Protein AF-0000000069871623 (afdb_homodimer)

Structure (mmCIF, N/CA/C/O backbone):
data_AF-0000000069871623-model_v1
#
loop_
_entity.id
_entity.type
_entity.pdbx_description
1 polymer 'Pectin degradation protein'
#
loop_
_atom_site.group_PDB
_atom_site.id
_atom_site.type_symbol
_atom_site.label_atom_id
_atom_site.label_alt_id
_atom_site.label_comp_id
_atom_site.label_asym_id
_atom_site.label_entity_id
_atom_site.label_seq_id
_atom_site.pdbx_PDB_ins_code
_atom_site.Cartn_x
_atom_site.Cartn_y
_atom_site.Cartn_z
_atom_site.occupancy
_atom_site.B_iso_or_equiv
_atom_site.auth_seq_id
_atom_site.auth_comp_id
_atom_site.auth_asym_id
_atom_site.auth_atom_id
_atom_site.pdbx_PDB_model_num
ATOM 1 N N . MET A 1 1 ? 1.144 -23.891 3.996 1 64.88 1 MET A N 1
ATOM 2 C CA . MET A 1 1 ? 0.844 -22.531 3.553 1 64.88 1 MET A CA 1
ATOM 3 C C . MET A 1 1 ? 2.107 -21.672 3.527 1 64.88 1 MET A C 1
ATOM 5 O O . MET A 1 1 ? 2.883 -21.672 4.484 1 64.88 1 MET A O 1
ATOM 9 N N . LYS A 1 2 ? 2.43 -20.984 2.422 1 83.69 2 LYS A N 1
ATOM 10 C CA . LYS A 1 2 ? 3.627 -20.141 2.35 1 83.69 2 LYS A CA 1
ATOM 11 C C . LYS A 1 2 ? 3.549 -18.984 3.328 1 83.69 2 LYS A C 1
ATOM 13 O O . LYS A 1 2 ? 2.484 -18.375 3.502 1 83.69 2 LYS A O 1
ATOM 18 N N . THR A 1 3 ? 4.582 -18.734 4.035 1 90.06 3 THR A N 1
ATOM 19 C CA . THR A 1 3 ? 4.613 -17.672 5.027 1 90.06 3 THR A CA 1
ATOM 20 C C . THR A 1 3 ? 5.121 -16.359 4.406 1 90.06 3 THR A C 1
ATOM 22 O O . THR A 1 3 ? 5.172 -15.328 5.074 1 90.06 3 THR A O 1
ATOM 25 N N . ARG A 1 4 ? 5.488 -16.469 3.191 1 96.88 4 ARG A N 1
ATOM 26 C CA . ARG A 1 4 ? 5.984 -15.273 2.51 1 96.88 4 ARG A CA 1
ATOM 27 C C . ARG A 1 4 ? 5.699 -15.336 1.013 1 96.88 4 ARG A C 1
ATOM 29 O O . ARG A 1 4 ? 5.695 -16.422 0.424 1 96.88 4 ARG A O 1
ATOM 36 N N . SER A 1 5 ? 5.473 -14.234 0.397 1 98.12 5 SER A N 1
ATOM 37 C CA . SER A 1 5 ? 5.23 -14.164 -1.04 1 98.12 5 SER A CA 1
ATOM 38 C C . SER A 1 5 ? 6.527 -14.328 -1.828 1 98.12 5 SER A C 1
ATOM 40 O O . SER A 1 5 ? 7.617 -14.328 -1.249 1 98.12 5 SER A O 1
ATOM 42 N N . GLU A 1 6 ? 6.344 -14.508 -3.193 1 97.5 6 GLU A N 1
ATOM 43 C CA . GLU A 1 6 ? 7.48 -14.289 -4.082 1 97.5 6 GLU A CA 1
ATOM 44 C C . GLU A 1 6 ? 8 -12.859 -3.971 1 97.5 6 GLU A C 1
ATOM 46 O O . GLU A 1 6 ? 7.281 -11.961 -3.527 1 97.5 6 GLU A O 1
ATOM 51 N N . VAL A 1 7 ? 9.234 -12.648 -4.406 1 98.44 7 VAL A N 1
ATOM 52 C CA . VAL A 1 7 ? 9.883 -11.344 -4.328 1 98.44 7 VAL A CA 1
ATOM 53 C C . VAL A 1 7 ? 9.203 -10.375 -5.293 1 98.44 7 VAL A C 1
ATOM 55 O O . VAL A 1 7 ? 8.859 -9.25 -4.914 1 98.44 7 VAL A O 1
ATOM 58 N N . PHE A 1 8 ? 9.047 -10.758 -6.551 1 98.88 8 PHE A N 1
ATOM 59 C CA . PHE A 1 8 ? 8.398 -9.93 -7.566 1 98.88 8 PHE A CA 1
ATOM 60 C C . PHE A 1 8 ? 6.988 -10.43 -7.848 1 98.88 8 PHE A C 1
ATOM 62 O O . PHE A 1 8 ? 6.766 -11.625 -8.008 1 98.88 8 PHE A O 1
ATOM 69 N N . GLN A 1 9 ? 6.094 -9.594 -7.844 1 98.88 9 GLN A N 1
ATOM 70 C CA . GLN A 1 9 ? 4.715 -9.891 -8.219 1 98.88 9 GLN A CA 1
ATOM 71 C C . GLN A 1 9 ? 4.363 -9.25 -9.562 1 98.88 9 GLN A C 1
ATOM 73 O O . GLN A 1 9 ? 4.23 -8.031 -9.656 1 98.88 9 GLN A O 1
ATOM 78 N N . PHE A 1 10 ? 4.152 -9.977 -10.57 1 98.88 10 PHE A N 1
ATOM 79 C CA . PHE A 1 10 ? 3.643 -9.508 -11.852 1 98.88 10 PHE A CA 1
ATOM 80 C C . PHE A 1 10 ? 2.129 -9.672 -11.922 1 98.88 10 PHE A C 1
ATOM 82 O O . PHE A 1 10 ? 1.609 -10.773 -11.75 1 98.88 10 PHE A O 1
ATOM 89 N N . GLU A 1 11 ? 1.471 -8.578 -12.156 1 98.75 11 GLU A N 1
ATOM 90 C CA . GLU A 1 11 ? 0.012 -8.562 -12.117 1 98.75 11 GLU A CA 1
ATOM 91 C C . GLU A 1 11 ? -0.569 -9.703 -12.953 1 98.75 11 GLU A C 1
ATOM 93 O O . GLU A 1 11 ? -1.473 -10.414 -12.5 1 98.75 11 GLU A O 1
ATOM 98 N N . LYS A 1 12 ? -0.085 -9.883 -14.086 1 98.5 12 LYS A N 1
ATOM 99 C CA . LYS A 1 12 ? -0.643 -10.828 -15.055 1 98.5 12 LYS A CA 1
ATOM 100 C C . LYS A 1 12 ? -0.516 -12.266 -14.547 1 98.5 12 LYS A C 1
ATOM 102 O O . LYS A 1 12 ? -1.188 -13.164 -15.055 1 98.5 12 LYS A O 1
ATOM 107 N N . GLU A 1 13 ? 0.359 -12.516 -13.609 1 98.44 13 GLU A N 1
ATOM 108 C CA . GLU A 1 13 ? 0.625 -13.867 -13.133 1 98.44 13 GLU A CA 1
ATOM 109 C C . GLU A 1 13 ? -0.144 -14.164 -11.844 1 98.44 13 GLU A C 1
ATOM 111 O O . GLU A 1 13 ? -0.167 -15.305 -11.375 1 98.44 13 GLU A O 1
ATOM 116 N N . LEU A 1 14 ? -0.723 -13.188 -11.25 1 98.5 14 LEU A N 1
ATOM 117 C CA . LEU A 1 14 ? -1.425 -13.344 -9.984 1 98.5 14 LEU A CA 1
ATOM 118 C C . LEU A 1 14 ? -2.881 -13.742 -10.211 1 98.5 14 LEU A C 1
ATOM 120 O O . LEU A 1 14 ? -3.533 -13.219 -11.117 1 98.5 14 LEU A O 1
ATOM 124 N N . LYS A 1 15 ? -3.311 -14.562 -9.438 1 97.5 15 LYS A N 1
ATOM 125 C CA . LYS A 1 15 ? -4.703 -15 -9.516 1 97.5 15 LYS A CA 1
ATOM 126 C C . LYS A 1 15 ? -5.637 -13.977 -8.875 1 97.5 15 LYS A C 1
ATOM 128 O O . LYS A 1 15 ? -5.293 -13.367 -7.863 1 97.5 15 LYS A O 1
ATOM 133 N N . TRP A 1 16 ? -6.824 -13.898 -9.438 1 98.38 16 TRP A N 1
ATOM 134 C CA . TRP A 1 16 ? -7.879 -13.07 -8.859 1 98.38 16 TRP A CA 1
ATOM 135 C C . TRP A 1 16 ? -8.797 -13.906 -7.969 1 98.38 16 TRP A C 1
ATOM 137 O O . TRP A 1 16 ? -9.156 -15.031 -8.32 1 98.38 16 TRP A O 1
ATOM 147 N N . GLU A 1 17 ? -9.078 -13.422 -6.844 1 98.5 17 GLU A N 1
ATOM 148 C CA . GLU A 1 17 ? -10.156 -13.93 -5.996 1 98.5 17 GLU A CA 1
ATOM 149 C C . GLU A 1 17 ? -11.367 -13.008 -6.031 1 98.5 17 GLU A C 1
ATOM 151 O O . GLU A 1 17 ? -11.242 -11.812 -6.305 1 98.5 17 GLU A O 1
ATOM 156 N N . HIS A 1 18 ? -12.508 -13.594 -5.766 1 98.31 18 HIS A N 1
ATOM 157 C CA . HIS A 1 18 ? -13.758 -12.844 -5.82 1 98.31 18 HIS A CA 1
ATOM 158 C C . HIS A 1 18 ? -14.5 -12.922 -4.496 1 98.31 18 HIS A C 1
ATOM 160 O O . HIS A 1 18 ? -15.5 -13.641 -4.379 1 98.31 18 HIS A O 1
ATOM 166 N N . PRO A 1 19 ? -14.102 -12.156 -3.574 1 97.56 19 PRO A N 1
ATOM 167 C CA . PRO A 1 19 ? -14.633 -12.289 -2.213 1 97.56 19 PRO A CA 1
ATOM 168 C C . PRO A 1 19 ? -16.078 -11.805 -2.086 1 97.56 19 PRO A C 1
ATOM 170 O O . PRO A 1 19 ? -16.75 -12.133 -1.113 1 97.56 19 PRO A O 1
ATOM 173 N N . ALA A 1 20 ? -16.547 -10.953 -2.959 1 97.94 20 ALA A N 1
ATOM 174 C CA . ALA A 1 20 ? -17.891 -10.391 -2.93 1 97.94 20 ALA A CA 1
ATOM 175 C C . ALA A 1 20 ? -18.328 -9.914 -4.316 1 97.94 20 ALA A C 1
ATOM 177 O O . ALA A 1 20 ? -17.484 -9.75 -5.207 1 97.94 20 ALA A O 1
ATOM 178 N N . PRO A 1 21 ? -19.594 -9.727 -4.551 1 98.31 21 PRO A N 1
ATOM 179 C CA . PRO A 1 21 ? -20.047 -9.227 -5.848 1 98.31 21 PRO A CA 1
ATOM 180 C C . PRO A 1 21 ? -19.406 -7.887 -6.223 1 98.31 21 PRO A C 1
ATOM 182 O O . PRO A 1 21 ? -19.453 -6.938 -5.441 1 98.31 21 PRO A O 1
ATOM 185 N N . GLY A 1 22 ? -18.859 -7.809 -7.43 1 98.81 22 GLY A N 1
ATOM 186 C CA . GLY A 1 22 ? -18.281 -6.578 -7.938 1 98.81 22 GLY A CA 1
ATOM 187 C C . GLY A 1 22 ? -16.906 -6.281 -7.359 1 98.81 22 GLY A C 1
ATOM 188 O O . GLY A 1 22 ? -16.375 -5.188 -7.547 1 98.81 22 GLY A O 1
ATOM 189 N N . ILE A 1 23 ? -16.438 -7.168 -6.562 1 98.88 23 ILE A N 1
ATOM 190 C CA . ILE A 1 23 ? -15.141 -6.996 -5.934 1 98.88 23 ILE A CA 1
ATOM 191 C C . ILE A 1 23 ? -14.234 -8.172 -6.293 1 98.88 23 ILE A C 1
ATOM 193 O O . ILE A 1 23 ? -14.641 -9.328 -6.207 1 98.88 23 ILE A O 1
ATOM 197 N N . ARG A 1 24 ? -13.031 -7.883 -6.723 1 98.81 24 ARG A N 1
ATOM 198 C CA . ARG A 1 24 ? -12 -8.906 -6.871 1 98.81 24 ARG A CA 1
ATOM 199 C C . ARG A 1 24 ? -10.664 -8.43 -6.301 1 98.81 24 ARG A C 1
ATOM 201 O O . ARG A 1 24 ? -10.43 -7.227 -6.191 1 98.81 24 ARG A O 1
ATOM 208 N N . ARG A 1 25 ? -9.805 -9.398 -5.867 1 98.88 25 ARG A N 1
ATOM 209 C CA . ARG A 1 25 ? -8.57 -8.977 -5.219 1 98.88 25 ARG A CA 1
ATOM 210 C C . ARG A 1 25 ? -7.406 -9.875 -5.625 1 98.88 25 ARG A C 1
ATOM 212 O O . ARG A 1 25 ? -7.613 -11.016 -6.039 1 98.88 25 ARG A O 1
ATOM 219 N N . GLN A 1 26 ? -6.219 -9.391 -5.656 1 98.81 26 GLN A N 1
ATOM 220 C CA . GLN A 1 26 ? -4.949 -10.094 -5.801 1 98.81 26 GLN A CA 1
ATOM 221 C C . GLN A 1 26 ? -4.094 -9.945 -4.543 1 98.81 26 GLN A C 1
ATOM 223 O O . GLN A 1 26 ? -3.875 -8.836 -4.066 1 98.81 26 GLN A O 1
ATOM 228 N N . ILE A 1 27 ? -3.658 -11.047 -3.973 1 98.75 27 ILE A N 1
ATOM 229 C CA . ILE A 1 27 ? -2.676 -11.016 -2.895 1 98.75 27 ILE A CA 1
ATOM 230 C C . ILE A 1 27 ? -1.294 -10.703 -3.463 1 98.75 27 ILE A C 1
ATOM 232 O O . ILE A 1 27 ? -0.788 -11.43 -4.32 1 98.75 27 ILE A O 1
ATOM 236 N N . MET A 1 28 ? -0.681 -9.68 -2.977 1 98.69 28 MET A N 1
ATOM 237 C CA . MET A 1 28 ? 0.609 -9.219 -3.488 1 98.69 28 MET A CA 1
ATOM 238 C C . MET A 1 28 ? 1.737 -9.609 -2.537 1 98.69 28 MET A C 1
ATOM 240 O O . MET A 1 28 ? 1.873 -10.773 -2.168 1 98.69 28 MET A O 1
ATOM 244 N N . GLY A 1 29 ? 2.602 -8.672 -2.188 1 98.75 29 GLY A N 1
ATOM 245 C CA . GLY A 1 29 ? 3.721 -8.977 -1.31 1 98.75 29 GLY A CA 1
ATOM 246 C C . GLY A 1 29 ? 3.309 -9.18 0.136 1 98.75 29 GLY A C 1
ATOM 247 O O . GLY A 1 29 ? 2.441 -8.469 0.646 1 98.75 29 GLY A O 1
ATOM 248 N N . TYR A 1 30 ? 3.891 -10.211 0.801 1 98.75 30 TYR A N 1
ATOM 249 C CA . TYR A 1 30 ? 3.582 -10.398 2.213 1 98.75 30 TYR A CA 1
ATOM 250 C C . TYR A 1 30 ? 4.648 -11.25 2.895 1 98.75 30 TYR A C 1
ATOM 252 O O . TYR A 1 30 ? 5.391 -11.977 2.229 1 98.75 30 TYR A O 1
ATOM 260 N N . ASP A 1 31 ? 4.777 -11.102 4.109 1 98.62 31 ASP A N 1
ATOM 261 C CA . ASP A 1 31 ? 5.336 -12.055 5.062 1 98.62 31 ASP A CA 1
ATOM 262 C C . ASP A 1 31 ? 4.508 -12.102 6.348 1 98.62 31 ASP A C 1
ATOM 264 O O . ASP A 1 31 ? 3.326 -11.742 6.34 1 98.62 31 ASP A O 1
ATOM 268 N N . GLY A 1 32 ? 5.062 -12.586 7.434 1 97.81 32 GLY A N 1
ATOM 269 C CA . GLY A 1 32 ? 4.289 -12.68 8.664 1 97.81 32 GLY A CA 1
ATOM 270 C C . GLY A 1 32 ? 3.963 -11.328 9.266 1 97.81 32 GLY A C 1
ATOM 271 O O . GLY A 1 32 ? 3.004 -11.195 10.031 1 97.81 32 GLY A O 1
ATOM 272 N N . GLN A 1 33 ? 4.684 -10.281 8.938 1 98.19 33 GLN A N 1
ATOM 273 C CA . GLN A 1 33 ? 4.578 -8.984 9.586 1 98.19 33 GLN A CA 1
ATOM 274 C C . GLN A 1 33 ? 3.627 -8.062 8.828 1 98.19 33 GLN A C 1
ATOM 276 O O . GLN A 1 33 ? 3.041 -7.148 9.406 1 98.19 33 GLN A O 1
ATOM 281 N N . LEU A 1 34 ? 3.506 -8.297 7.504 1 98.75 34 LEU A N 1
ATOM 282 C CA . LEU A 1 34 ? 2.625 -7.438 6.723 1 98.75 34 LEU A CA 1
ATOM 283 C C . LEU A 1 34 ? 2.131 -8.156 5.473 1 98.75 34 LEU A C 1
ATOM 285 O O . LEU A 1 34 ? 2.691 -9.188 5.082 1 98.75 34 LEU A O 1
ATOM 289 N N . MET A 1 35 ? 1.043 -7.641 4.891 1 98.88 35 MET A N 1
ATOM 290 C CA . MET A 1 35 ? 0.456 -8.141 3.652 1 98.88 35 MET A CA 1
ATOM 291 C C . MET A 1 35 ? -0.165 -7.008 2.846 1 98.88 35 MET A C 1
ATOM 293 O O . MET A 1 35 ? -0.942 -6.215 3.377 1 98.88 35 MET A O 1
ATOM 297 N N . MET A 1 36 ? 0.199 -6.922 1.585 1 98.94 36 MET A N 1
ATOM 298 C CA . MET A 1 36 ? -0.401 -5.984 0.64 1 98.94 36 MET A CA 1
ATOM 299 C C . MET A 1 36 ? -1.383 -6.699 -0.284 1 98.94 36 MET A C 1
ATOM 301 O O . MET A 1 36 ? -1.078 -7.766 -0.815 1 98.94 36 MET A O 1
ATOM 305 N N . VAL A 1 37 ? -2.572 -6.121 -0.467 1 98.94 37 VAL A N 1
ATOM 306 C CA . VAL A 1 37 ? -3.625 -6.68 -1.309 1 98.94 37 VAL A CA 1
ATOM 307 C C . VAL A 1 37 ? -4.156 -5.605 -2.256 1 98.94 37 VAL A C 1
ATOM 309 O O . VAL A 1 37 ? -4.465 -4.492 -1.829 1 98.94 37 VAL A O 1
ATOM 312 N N . LYS A 1 38 ? -4.184 -5.918 -3.512 1 98.94 38 LYS A N 1
ATOM 313 C CA . LYS A 1 38 ? -4.844 -5.086 -4.512 1 98.94 38 LYS A CA 1
ATOM 314 C C . LYS A 1 38 ? -6.312 -5.469 -4.664 1 98.94 38 LYS A C 1
ATOM 316 O O . LYS A 1 38 ? -6.633 -6.621 -4.973 1 98.94 38 LYS A O 1
ATOM 321 N N . VAL A 1 39 ? -7.195 -4.562 -4.512 1 98.94 39 VAL A N 1
ATOM 322 C CA . VAL A 1 39 ? -8.625 -4.863 -4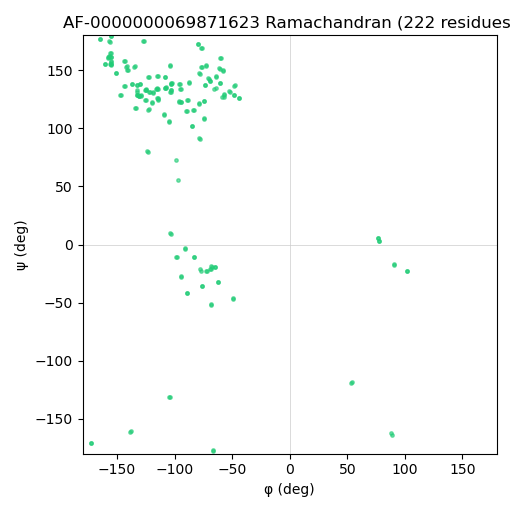.574 1 98.94 39 VAL A CA 1
ATOM 323 C C . VAL A 1 39 ? -9.297 -3.969 -5.609 1 98.94 39 VAL A C 1
ATOM 325 O O . VAL A 1 39 ? -9.227 -2.74 -5.516 1 98.94 39 VAL A O 1
ATOM 328 N N . GLU A 1 40 ? -9.953 -4.523 -6.543 1 98.94 40 GLU A N 1
ATOM 329 C CA . GLU A 1 40 ? -10.703 -3.809 -7.57 1 98.94 40 GLU A CA 1
ATOM 330 C C . GLU A 1 40 ? -12.195 -3.838 -7.281 1 98.94 40 GLU A C 1
ATOM 332 O O . GLU A 1 40 ? -12.742 -4.875 -6.895 1 98.94 40 GLU A O 1
ATOM 337 N N . PHE A 1 41 ? -12.812 -2.738 -7.496 1 98.94 41 PHE A N 1
ATOM 338 C CA . PHE A 1 41 ? -14.234 -2.568 -7.234 1 98.94 41 PHE A CA 1
ATOM 339 C C . PHE A 1 41 ? -14.969 -2.086 -8.484 1 98.94 41 PHE A C 1
ATOM 341 O O . PHE A 1 41 ? -14.523 -1.143 -9.141 1 98.94 41 PHE A O 1
ATOM 348 N N . GLU A 1 42 ? -16.062 -2.678 -8.797 1 98.94 42 GLU A N 1
ATOM 349 C CA . GLU A 1 42 ? -17.016 -2.105 -9.75 1 98.94 42 GLU A CA 1
ATOM 350 C C . GLU A 1 42 ? -17.828 -0.985 -9.109 1 98.94 42 GLU A C 1
ATOM 352 O O . GLU A 1 42 ? -18 -0.953 -7.887 1 98.94 42 GLU A O 1
ATOM 357 N N . LYS A 1 43 ? -18.266 -0.083 -9.969 1 98.88 43 LYS A N 1
ATOM 358 C CA . LYS A 1 43 ? -19.141 0.956 -9.453 1 98.88 43 LYS A CA 1
ATOM 359 C C . LYS A 1 43 ? -20.328 0.347 -8.688 1 98.88 43 LYS A C 1
ATOM 361 O O . LYS A 1 43 ? -20.969 -0.591 -9.172 1 98.88 43 LYS A O 1
ATOM 366 N N . GLY A 1 44 ? -20.562 0.879 -7.508 1 98.88 44 GLY A N 1
ATOM 367 C CA . GLY A 1 44 ? -21.703 0.45 -6.707 1 98.88 44 GLY A CA 1
ATOM 368 C C . GLY A 1 44 ? -21.375 -0.696 -5.77 1 98.88 44 GLY A C 1
ATOM 369 O O . GLY A 1 44 ? -22.156 -1.018 -4.875 1 98.88 44 GLY A O 1
ATOM 370 N N . ALA A 1 45 ? -20.312 -1.402 -5.957 1 98.88 45 ALA A N 1
ATOM 371 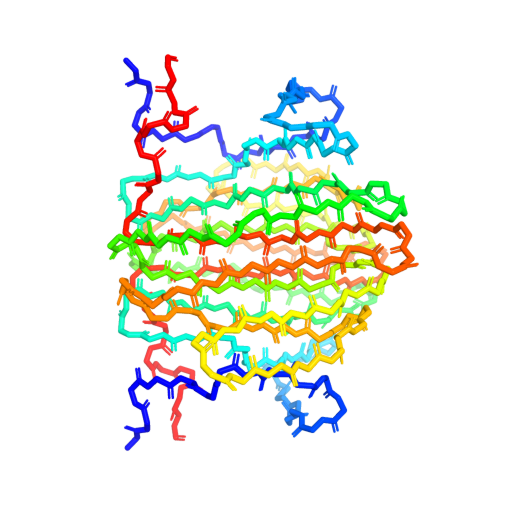C CA . ALA A 1 45 ? -19.922 -2.498 -5.074 1 98.88 45 ALA A CA 1
ATOM 372 C C . ALA A 1 45 ? -19.75 -2.01 -3.639 1 98.88 45 ALA A C 1
ATOM 374 O O . ALA A 1 45 ? -19.359 -0.86 -3.41 1 98.88 45 ALA A O 1
ATOM 375 N N . VAL A 1 46 ? -20 -2.863 -2.707 1 98.75 46 VAL A N 1
ATOM 376 C CA . VAL A 1 46 ? -20 -2.502 -1.293 1 98.75 46 VAL A CA 1
ATOM 377 C C . VAL A 1 46 ? -19.016 -3.389 -0.537 1 98.75 46 VAL A C 1
ATOM 379 O O . VAL A 1 46 ? -19.109 -4.617 -0.578 1 98.75 46 VAL A O 1
ATOM 382 N N . GLY A 1 47 ? -17.938 -2.752 0.038 1 98.5 47 GLY A N 1
ATOM 383 C CA . GLY A 1 47 ? -17.219 -3.416 1.119 1 98.5 47 GLY A CA 1
ATOM 384 C C . GLY A 1 47 ? -17.984 -3.4 2.432 1 98.5 47 GLY A C 1
ATOM 385 O O . GLY A 1 47 ? -18.031 -2.373 3.111 1 98.5 47 GLY A O 1
ATOM 386 N N . THR A 1 48 ? -18.438 -4.453 2.799 1 98.31 48 THR A N 1
ATOM 387 C CA . THR A 1 48 ? -19.344 -4.547 3.947 1 98.31 48 THR A CA 1
ATOM 388 C C . THR A 1 48 ? -18.625 -4.133 5.23 1 98.31 48 THR A C 1
ATOM 390 O O . THR A 1 48 ? -17.422 -4.41 5.395 1 98.31 48 THR A O 1
ATOM 393 N N . LEU A 1 49 ? -19.438 -3.484 6.066 1 97.94 49 LEU A N 1
ATOM 394 C CA . LEU A 1 49 ? -18.922 -3.08 7.367 1 97.94 49 LEU A CA 1
ATOM 395 C C . LEU A 1 49 ? -18.406 -4.289 8.148 1 97.94 49 LEU A C 1
ATOM 397 O O . LEU A 1 49 ? -19.125 -5.281 8.297 1 97.94 49 LEU A O 1
ATOM 401 N N . HIS A 1 50 ? -17.188 -4.289 8.641 1 98.44 50 HIS A N 1
ATOM 402 C CA . HIS A 1 50 ? -16.547 -5.359 9.398 1 98.44 50 HIS A CA 1
ATOM 403 C C . HIS A 1 50 ? -15.406 -4.824 10.266 1 98.44 50 HIS A C 1
ATOM 405 O O . HIS A 1 50 ? -15.141 -3.619 10.266 1 98.44 50 HIS A O 1
ATOM 411 N N . GLU A 1 51 ? -14.789 -5.625 11.07 1 98.38 51 GLU A N 1
ATOM 412 C CA . GLU A 1 51 ? -13.625 -5.27 11.875 1 98.38 51 GLU A CA 1
ATOM 413 C C . GLU A 1 51 ? -12.656 -6.438 11.984 1 98.38 51 GLU A C 1
ATOM 415 O O . GLU A 1 51 ? -13.023 -7.586 11.734 1 98.38 51 GLU A O 1
ATOM 420 N N . HIS A 1 52 ? -11.492 -6.207 12.25 1 98.56 52 HIS A N 1
ATOM 421 C CA . HIS A 1 52 ? -10.43 -7.184 12.469 1 98.56 52 HIS A CA 1
ATOM 422 C C . HIS A 1 52 ? -9.312 -6.602 13.328 1 98.56 52 HIS A C 1
ATOM 424 O O . HIS A 1 52 ? -9.258 -5.391 13.547 1 98.56 52 HIS A O 1
ATOM 430 N N . TYR A 1 53 ? -8.422 -7.441 13.883 1 98.5 53 TYR A N 1
ATOM 431 C CA . TYR A 1 53 ? -7.426 -7 14.859 1 98.5 53 TYR A CA 1
ATOM 432 C C . TYR A 1 53 ? -6.203 -6.418 14.164 1 98.5 53 TYR A C 1
ATOM 434 O O . TYR A 1 53 ? -5.316 -5.859 14.812 1 98.5 53 TYR A O 1
ATOM 442 N N . HIS A 1 54 ? -6.074 -6.57 12.883 1 98.75 54 HIS A N 1
ATOM 443 C CA . HIS A 1 54 ? -4.949 -6.047 12.117 1 98.75 54 HIS A CA 1
ATOM 444 C C . HIS A 1 54 ? -5 -4.527 12.023 1 98.75 54 HIS A C 1
ATOM 446 O O . HIS A 1 54 ? -6.078 -3.949 11.859 1 98.75 54 HIS A O 1
ATOM 452 N N . SER A 1 55 ? -3.865 -3.871 12.078 1 98.81 55 SER A N 1
ATOM 453 C CA . SER A 1 55 ? -3.779 -2.51 11.555 1 98.81 55 SER A CA 1
ATOM 454 C C . SER A 1 55 ? -3.896 -2.492 10.031 1 98.81 55 SER A C 1
ATOM 456 O O . SER A 1 55 ? -3.344 -3.357 9.352 1 98.81 55 SER A O 1
ATOM 458 N N . GLN A 1 56 ? -4.562 -1.566 9.492 1 98.94 56 GLN A N 1
ATOM 459 C CA . GLN A 1 56 ? -4.719 -1.48 8.047 1 98.94 56 GLN A CA 1
ATOM 460 C C . GLN A 1 56 ? -4.414 -0.073 7.539 1 98.94 56 GLN A C 1
ATOM 462 O O . GLN A 1 56 ? -4.855 0.914 8.133 1 98.94 56 GLN A O 1
ATOM 467 N N . ALA A 1 57 ? -3.588 0.183 6.586 1 98.94 57 ALA A N 1
ATOM 468 C CA . ALA A 1 57 ? -3.387 1.396 5.797 1 98.94 57 ALA A CA 1
ATOM 469 C C . ALA A 1 57 ? -3.746 1.161 4.332 1 98.94 57 ALA A C 1
ATOM 471 O O . ALA A 1 57 ? -3.354 0.15 3.744 1 98.94 57 ALA A O 1
ATOM 472 N N . THR A 1 58 ? -4.496 2.031 3.662 1 98.94 58 THR A N 1
ATOM 473 C CA . THR A 1 58 ? -5 1.837 2.309 1 98.94 58 THR A CA 1
ATOM 474 C C . THR A 1 58 ? -4.75 3.076 1.453 1 98.94 58 THR A C 1
ATOM 476 O O . THR A 1 58 ? -4.91 4.203 1.925 1 98.94 58 THR A O 1
ATOM 479 N N . TYR A 1 59 ? -4.332 2.877 0.282 1 99 59 TYR A N 1
ATOM 480 C CA . TYR A 1 59 ? -4.172 3.895 -0.752 1 99 59 TYR A CA 1
ATOM 481 C C . TYR A 1 59 ? -5.227 3.734 -1.842 1 99 59 TYR A C 1
ATOM 483 O O . TYR A 1 59 ? -5.492 2.619 -2.297 1 99 59 TYR A O 1
ATOM 491 N N . VAL A 1 60 ? -5.883 4.852 -2.283 1 99 60 VAL A N 1
ATOM 492 C CA . VAL A 1 60 ? -6.797 4.832 -3.422 1 99 60 VAL A CA 1
ATOM 493 C C . VAL A 1 60 ? -6.012 4.992 -4.719 1 99 60 VAL A C 1
ATOM 495 O O . VAL A 1 60 ? -5.664 6.109 -5.109 1 99 60 VAL A O 1
ATOM 498 N N . ALA A 1 61 ? -5.824 3.939 -5.379 1 98.94 61 ALA A N 1
ATOM 499 C CA . ALA A 1 61 ? -5.039 3.953 -6.609 1 98.94 61 ALA A CA 1
ATOM 500 C C . ALA A 1 61 ? -5.84 4.539 -7.77 1 98.94 61 ALA A C 1
ATOM 502 O O . ALA A 1 61 ? -5.281 5.184 -8.656 1 98.94 61 ALA A O 1
ATOM 503 N N . SER A 1 62 ? -7.094 4.285 -7.793 1 98.88 62 SER A N 1
ATOM 504 C CA . SER A 1 62 ? -8.023 4.855 -8.766 1 98.88 62 SER A CA 1
ATOM 505 C C . SER A 1 62 ? -9.453 4.832 -8.242 1 98.88 62 SER A C 1
ATOM 507 O O . SER A 1 62 ? -9.773 4.062 -7.332 1 98.88 62 SER A O 1
ATOM 509 N N . GLY A 1 63 ? -10.281 5.711 -8.898 1 98.88 63 GLY A N 1
ATOM 510 C CA . GLY A 1 63 ? -11.703 5.699 -8.602 1 98.88 63 GLY A CA 1
ATOM 511 C C . GLY A 1 63 ? -12.086 6.609 -7.453 1 98.88 63 GLY A C 1
ATOM 512 O O . GLY A 1 63 ? -11.406 7.609 -7.199 1 98.88 63 GLY A O 1
ATOM 513 N N . LYS A 1 64 ? -13.266 6.379 -6.945 1 98.94 64 LYS A N 1
ATOM 514 C CA . LYS A 1 64 ? -13.844 7.176 -5.867 1 98.94 64 LYS A CA 1
ATOM 515 C C . LYS A 1 64 ? -14.641 6.305 -4.902 1 98.94 64 LYS A C 1
ATOM 517 O O . LYS A 1 64 ? -15.43 5.457 -5.332 1 98.94 64 LYS A O 1
ATOM 522 N N . PHE A 1 65 ? -14.484 6.523 -3.613 1 98.94 65 PHE A N 1
ATOM 523 C CA . PHE A 1 65 ? -15.086 5.676 -2.588 1 98.94 65 PHE A CA 1
ATOM 524 C C . PHE A 1 65 ? -15.68 6.523 -1.467 1 98.94 65 PHE A C 1
ATOM 526 O O . PHE A 1 65 ? -15.078 7.512 -1.045 1 98.94 65 PHE A O 1
ATOM 533 N N . GLU A 1 66 ? -16.812 6.172 -1.017 1 98.94 66 GLU A N 1
ATOM 534 C CA . GLU A 1 66 ? -17.297 6.625 0.283 1 98.94 66 GLU A CA 1
ATOM 535 C C . GLU A 1 66 ? -16.859 5.672 1.395 1 98.94 66 GLU A C 1
ATOM 537 O O . GLU A 1 66 ? -17.328 4.531 1.452 1 98.94 66 GLU A O 1
ATOM 542 N N . LEU A 1 67 ? -16.047 6.164 2.266 1 98.94 67 LEU A N 1
ATOM 543 C CA . LEU A 1 67 ? -15.477 5.324 3.312 1 98.94 67 LEU A CA 1
ATOM 544 C C . LEU A 1 67 ? -16.109 5.641 4.668 1 98.94 67 LEU A C 1
ATOM 546 O O . LEU A 1 67 ? -16.266 6.809 5.023 1 98.94 67 LEU A O 1
ATOM 550 N N . THR A 1 68 ? -16.422 4.57 5.336 1 98.81 68 THR A N 1
ATOM 551 C CA . THR A 1 68 ? -16.875 4.668 6.715 1 98.81 68 THR A CA 1
ATOM 552 C C . THR A 1 68 ? -15.875 4.008 7.664 1 98.81 68 THR A C 1
ATOM 554 O O . THR A 1 68 ? -15.562 2.828 7.52 1 98.81 68 THR A O 1
ATOM 557 N N . ILE A 1 69 ? -15.438 4.723 8.609 1 98.62 69 ILE A N 1
ATOM 558 C CA . ILE A 1 69 ? -14.57 4.219 9.664 1 98.62 69 ILE A CA 1
ATOM 559 C C . ILE A 1 69 ? -15.07 4.707 11.023 1 98.62 69 ILE A C 1
ATOM 561 O O . ILE A 1 69 ? -15 5.898 11.32 1 98.62 69 ILE A O 1
ATOM 565 N N . GLY A 1 70 ? -15.438 3.715 11.844 1 97.62 70 GLY A N 1
ATOM 566 C CA . GLY A 1 70 ? -16.125 4.113 13.062 1 97.62 70 GLY A CA 1
ATOM 567 C C . GLY A 1 70 ? -17.344 4.98 12.805 1 97.62 70 GLY A C 1
ATOM 568 O O . GLY A 1 70 ? -18.25 4.586 12.062 1 97.62 70 GLY A O 1
ATOM 569 N N . ASP A 1 71 ? -17.297 6.199 13.328 1 96.56 71 ASP A N 1
ATOM 570 C CA . ASP A 1 71 ? -18.438 7.098 13.195 1 96.56 71 ASP A CA 1
ATOM 571 C C . ASP A 1 71 ? -18.172 8.172 12.141 1 96.56 71 ASP A C 1
ATOM 573 O O . ASP A 1 71 ? -18.969 9.094 11.977 1 96.56 71 ASP A O 1
ATOM 577 N N . ARG A 1 72 ? -17.125 8.031 11.406 1 98.19 72 ARG A N 1
ATOM 578 C CA . ARG A 1 72 ? -16.734 9.031 10.406 1 98.19 72 ARG A CA 1
ATOM 579 C C . ARG A 1 72 ? -16.969 8.5 8.992 1 98.19 72 ARG A C 1
ATOM 581 O O . ARG A 1 72 ? -16.766 7.312 8.734 1 98.19 72 ARG A O 1
ATOM 588 N N . LYS A 1 73 ? -17.359 9.398 8.148 1 98.5 73 LYS A N 1
ATOM 589 C CA . LYS A 1 73 ? -17.562 9.102 6.734 1 98.5 73 LYS A CA 1
ATOM 590 C C . LYS A 1 73 ? -16.906 10.164 5.855 1 98.5 73 LYS A C 1
ATOM 592 O O . LYS A 1 73 ? -17.078 11.359 6.094 1 98.5 73 LYS A O 1
ATOM 597 N N . GLU A 1 74 ? -16.156 9.797 4.879 1 98.94 74 GLU A N 1
ATOM 598 C CA . GLU A 1 74 ? -15.523 10.695 3.928 1 98.94 74 GLU A CA 1
ATOM 599 C C . GLU A 1 74 ? -15.531 10.109 2.52 1 98.94 74 GLU A C 1
ATOM 601 O O . GLU A 1 74 ? -15.625 8.891 2.35 1 98.94 74 GLU A O 1
ATOM 606 N N . ILE A 1 75 ? -15.508 10.961 1.554 1 98.94 75 ILE A N 1
ATOM 607 C CA . ILE A 1 75 ? -15.297 10.547 0.171 1 98.94 75 ILE A CA 1
ATOM 608 C C . ILE A 1 75 ? -13.828 10.711 -0.198 1 98.94 75 ILE A C 1
ATOM 610 O O . ILE A 1 75 ? -13.258 11.797 -0.056 1 98.94 75 ILE A O 1
ATOM 614 N N . LEU A 1 76 ? -13.242 9.656 -0.609 1 98.94 76 LEU A N 1
ATOM 615 C CA . LEU A 1 76 ? -11.836 9.656 -1.01 1 98.94 76 LEU A CA 1
ATOM 616 C C . LEU A 1 76 ? -11.695 9.359 -2.498 1 98.94 76 LEU A C 1
ATOM 618 O O . LEU A 1 76 ? -12.469 8.57 -3.053 1 98.94 76 LEU A O 1
ATOM 622 N N . SER A 1 77 ? -10.719 9.969 -3.131 1 98.88 77 SER A N 1
ATOM 623 C CA . SER A 1 77 ? -10.438 9.789 -4.551 1 98.88 77 SER A CA 1
ATOM 624 C C . SER A 1 77 ? -8.977 9.414 -4.781 1 98.88 77 SER A C 1
ATOM 626 O O . SER A 1 77 ? -8.188 9.359 -3.836 1 98.88 77 SER A O 1
ATOM 628 N N . THR A 1 78 ? -8.711 9.133 -6.086 1 98.88 78 THR A N 1
ATOM 629 C CA . THR A 1 78 ? -7.367 8.727 -6.48 1 98.88 78 THR A CA 1
ATOM 630 C C . THR A 1 78 ? -6.316 9.602 -5.801 1 98.88 78 THR A C 1
ATOM 632 O O . THR A 1 78 ? -6.406 10.828 -5.836 1 98.88 78 THR A O 1
ATOM 635 N N . GLY A 1 79 ? -5.383 8.984 -5.133 1 98.81 79 GLY A N 1
ATOM 636 C CA . GLY A 1 79 ? -4.316 9.727 -4.477 1 98.81 79 GLY A CA 1
ATOM 637 C C . GLY A 1 79 ? -4.523 9.867 -2.979 1 98.81 79 GLY A C 1
ATOM 638 O O . GLY A 1 79 ? -3.574 10.141 -2.24 1 98.81 79 GLY A O 1
ATOM 639 N N . ASP A 1 80 ? -5.73 9.766 -2.482 1 98.94 80 ASP A N 1
ATOM 640 C CA . ASP A 1 80 ? -6.043 9.805 -1.058 1 98.94 80 ASP A CA 1
ATOM 641 C C . ASP A 1 80 ? -5.77 8.453 -0.399 1 98.94 80 ASP A C 1
ATOM 64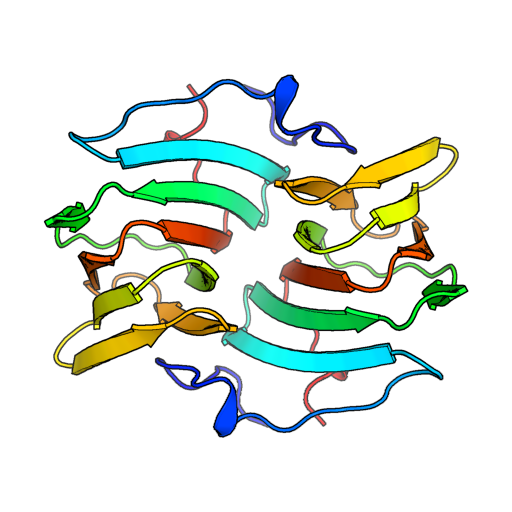3 O O . ASP A 1 80 ? -5.418 7.484 -1.078 1 98.94 80 ASP A O 1
ATOM 647 N N . GLY A 1 81 ? -5.852 8.352 0.901 1 98.94 81 GLY A N 1
ATOM 648 C CA . GLY A 1 81 ? -5.711 7.117 1.653 1 98.94 81 GLY A CA 1
ATOM 649 C C . GLY A 1 81 ? -6.406 7.152 3 1 98.94 81 GLY A C 1
ATOM 650 O O . GLY A 1 81 ? -7.051 8.141 3.346 1 98.94 81 GLY A O 1
ATOM 651 N N . TYR A 1 82 ? -6.312 6.043 3.727 1 98.94 82 TYR A N 1
ATOM 652 C CA . TYR A 1 82 ? -6.891 5.984 5.066 1 98.94 82 TYR A CA 1
ATOM 653 C C . TYR A 1 82 ? -6.195 4.93 5.914 1 98.94 82 TYR A C 1
ATOM 655 O O . TYR A 1 82 ? -5.559 4.016 5.383 1 98.94 82 TYR A O 1
ATOM 663 N N . TYR A 1 83 ? -6.262 5.133 7.184 1 98.94 83 TYR A N 1
ATOM 664 C CA . TYR A 1 83 ? -5.77 4.246 8.227 1 98.94 83 TYR A CA 1
ATOM 665 C C . TYR A 1 83 ? -6.914 3.719 9.086 1 98.94 83 TYR A C 1
ATOM 667 O O . TYR A 1 83 ? -7.84 4.465 9.422 1 98.94 83 TYR A O 1
ATOM 675 N N . VAL A 1 84 ? -6.934 2.416 9.375 1 98.88 84 VAL A N 1
ATOM 676 C CA . VAL A 1 84 ? -7.914 1.789 10.258 1 98.88 84 VAL A CA 1
ATOM 677 C C . VAL A 1 84 ? -7.199 1.134 11.438 1 98.88 84 VAL A C 1
ATOM 679 O O . VAL A 1 84 ? -6.355 0.252 11.25 1 98.88 84 VAL A O 1
ATOM 682 N N . ALA A 1 85 ? -7.539 1.528 12.641 1 98.62 85 ALA A N 1
ATOM 683 C CA . ALA A 1 85 ? -6.969 0.939 13.844 1 98.62 85 ALA A CA 1
ATOM 684 C C . ALA A 1 85 ? -7.523 -0.462 14.086 1 98.62 85 ALA A C 1
ATOM 686 O O . ALA A 1 85 ? -8.625 -0.787 13.633 1 98.62 85 ALA A O 1
ATOM 687 N N . PRO A 1 86 ? -6.711 -1.33 14.82 1 98.56 86 PRO A N 1
ATOM 688 C CA . PRO A 1 86 ? -7.25 -2.641 15.188 1 98.56 86 PRO A CA 1
ATOM 689 C C . PRO A 1 86 ? -8.641 -2.551 15.805 1 98.56 86 PRO A C 1
ATOM 691 O O . PRO A 1 86 ? -8.898 -1.687 16.656 1 98.56 86 PRO A O 1
ATOM 694 N N . ASP A 1 87 ? -9.578 -3.346 15.281 1 98.56 87 ASP A N 1
ATOM 695 C CA . ASP A 1 87 ? -10.914 -3.58 15.812 1 98.56 87 ASP A CA 1
ATOM 696 C C . ASP A 1 87 ? -11.836 -2.402 15.516 1 98.56 87 ASP A C 1
ATOM 698 O O . ASP A 1 87 ? -12.945 -2.318 16.062 1 98.56 87 ASP A O 1
ATOM 702 N N . GLU A 1 88 ? -11.406 -1.443 14.789 1 98.62 88 GLU A N 1
ATOM 703 C CA . GLU A 1 88 ? -12.273 -0.338 14.383 1 98.62 88 GLU A CA 1
ATOM 704 C C . GLU A 1 88 ? -13.172 -0.739 13.219 1 98.62 88 GLU A C 1
ATOM 706 O O . GLU A 1 88 ? -12.688 -1.126 12.156 1 98.62 88 GLU A O 1
ATOM 711 N N . PRO A 1 89 ? -14.484 -0.661 13.391 1 98.81 89 PRO A N 1
ATOM 712 C CA . PRO A 1 89 ? -15.367 -0.988 12.273 1 98.81 89 PRO A CA 1
ATOM 713 C C . PRO A 1 89 ? -15.148 -0.083 11.062 1 98.81 89 PRO A C 1
ATOM 715 O O . PRO A 1 89 ? -14.961 1.127 11.219 1 98.81 89 PRO A O 1
ATOM 718 N N . HIS A 1 90 ? -15.164 -0.633 9.891 1 98.88 90 HIS A N 1
ATOM 719 C CA . HIS A 1 90 ? -14.977 0.139 8.664 1 98.88 90 HIS A CA 1
ATOM 720 C C . HIS A 1 90 ? -15.617 -0.56 7.473 1 98.88 90 HIS A C 1
ATOM 722 O O . HIS A 1 90 ? -15.828 -1.774 7.5 1 98.88 90 HIS A O 1
ATOM 728 N N . GLY A 1 91 ? -15.984 0.134 6.465 1 98.69 91 GLY A N 1
ATOM 729 C CA . GLY A 1 91 ? -16.562 -0.292 5.203 1 98.69 91 GLY A CA 1
ATOM 730 C C . GLY A 1 91 ? -16.516 0.784 4.133 1 98.69 91 GLY A C 1
ATOM 731 O O . GLY A 1 91 ? -16.016 1.885 4.375 1 98.69 91 GLY A O 1
ATOM 732 N N . CYS A 1 92 ? -16.984 0.409 2.938 1 98.81 92 CYS A N 1
ATOM 733 C CA . CYS A 1 92 ? -16.953 1.407 1.875 1 98.81 92 CYS A CA 1
ATOM 734 C C . CYS A 1 92 ? -18 1.114 0.812 1 98.81 92 CYS A C 1
ATOM 736 O O . CYS A 1 92 ? -18.484 -0.016 0.699 1 98.81 92 CYS A O 1
ATOM 738 N N . VAL A 1 93 ? -18.375 2.139 0.075 1 98.88 93 VAL A N 1
ATOM 739 C CA . VAL A 1 93 ? -19.141 2.061 -1.162 1 98.88 93 VAL A CA 1
ATOM 740 C C . VAL A 1 93 ? -18.328 2.639 -2.316 1 98.88 93 VAL A C 1
ATOM 742 O O . VAL A 1 93 ? -17.781 3.742 -2.207 1 98.88 93 VAL A O 1
ATOM 745 N N . CYS A 1 94 ? -18.297 1.871 -3.371 1 98.94 94 CYS A N 1
ATOM 746 C CA . CYS A 1 94 ? -17.578 2.348 -4.547 1 98.94 94 CYS A CA 1
ATOM 747 C C . CYS A 1 94 ? -18.469 3.266 -5.391 1 98.94 94 CYS A C 1
ATOM 749 O O . CYS A 1 94 ? -19.422 2.812 -6.012 1 98.94 94 CYS A O 1
ATOM 751 N N . LEU A 1 95 ? -18.047 4.5 -5.477 1 98.94 95 LEU A N 1
ATOM 752 C CA . LEU A 1 95 ? -18.844 5.484 -6.199 1 98.94 95 LEU A CA 1
ATOM 753 C C . LEU A 1 95 ? -18.469 5.527 -7.672 1 98.94 95 LEU A C 1
ATOM 755 O O . LEU A 1 95 ? -19.312 5.75 -8.539 1 98.94 95 LEU A O 1
ATOM 759 N N . GLU A 1 96 ? -17.25 5.473 -8.023 1 98.94 96 GLU A N 1
ATOM 760 C CA . GLU A 1 96 ? -16.641 5.281 -9.344 1 98.94 96 GLU A CA 1
ATOM 761 C C . GLU A 1 96 ? -15.68 4.102 -9.344 1 98.94 96 GLU A C 1
ATOM 763 O O . GLU A 1 96 ? -14.82 3.992 -8.461 1 98.94 96 GLU A O 1
ATOM 768 N N . ALA A 1 97 ? -15.82 3.27 -10.352 1 98.94 97 ALA A N 1
ATOM 769 C CA . ALA A 1 97 ? -15 2.062 -10.414 1 98.94 97 ALA A CA 1
ATOM 770 C C . ALA A 1 97 ? -13.531 2.385 -10.172 1 98.94 97 ALA A C 1
ATOM 772 O O . ALA A 1 97 ? -13.016 3.383 -10.68 1 98.94 97 ALA A O 1
ATOM 773 N N . GLY A 1 98 ? -12.938 1.479 -9.336 1 98.81 98 GLY A N 1
ATOM 774 C CA . GLY A 1 98 ? -11.555 1.797 -9.016 1 98.81 98 GLY A CA 1
ATOM 775 C C . GLY A 1 98 ? -10.852 0.703 -8.234 1 98.81 98 GLY A C 1
ATOM 776 O O . GLY A 1 98 ? -11.344 -0.426 -8.164 1 98.81 98 GLY A O 1
ATOM 777 N N . VAL A 1 99 ? -9.625 1.073 -7.758 1 98.94 99 VAL A N 1
ATOM 778 C CA . VAL A 1 99 ? -8.719 0.116 -7.137 1 98.94 99 VAL A CA 1
ATOM 779 C C . VAL A 1 99 ? -8.242 0.653 -5.789 1 98.94 99 VAL A C 1
ATOM 781 O O . VAL A 1 99 ? -7.848 1.816 -5.684 1 98.94 99 VAL A O 1
ATOM 784 N N . LEU A 1 100 ? -8.367 -0.152 -4.727 1 98.94 100 LEU A N 1
ATOM 785 C CA . LEU A 1 100 ? -7.742 0.096 -3.434 1 98.94 100 LEU A CA 1
ATOM 786 C C . LEU A 1 100 ? -6.52 -0.796 -3.244 1 98.94 100 LEU A C 1
ATOM 788 O O . LEU A 1 100 ? -6.543 -1.977 -3.602 1 98.94 100 LEU A O 1
ATOM 792 N N . ILE A 1 101 ? -5.445 -0.231 -2.695 1 99 101 ILE A N 1
ATOM 793 C CA . ILE A 1 101 ? -4.305 -1 -2.217 1 99 101 ILE A CA 1
ATOM 794 C C . ILE A 1 101 ? -4.328 -1.065 -0.692 1 99 101 ILE A C 1
ATOM 796 O O . ILE A 1 101 ? -4.004 -0.086 -0.017 1 99 101 ILE A O 1
ATOM 800 N N . ASP A 1 102 ? -4.684 -2.201 -0.173 1 98.94 102 ASP A N 1
ATOM 801 C CA . ASP A 1 102 ? -4.781 -2.436 1.264 1 98.94 102 ASP A CA 1
ATOM 802 C C . ASP A 1 102 ? -3.502 -3.074 1.805 1 98.94 102 ASP A C 1
ATOM 804 O O . ASP A 1 102 ? -2.953 -3.992 1.191 1 98.94 102 ASP A O 1
ATOM 808 N N . THR A 1 103 ? -3.088 -2.596 2.932 1 98.94 103 THR A N 1
ATOM 809 C CA . THR A 1 103 ? -1.985 -3.268 3.609 1 98.94 103 THR A CA 1
ATOM 810 C C . THR A 1 103 ? -2.332 -3.539 5.07 1 98.94 103 THR A C 1
ATOM 812 O O . THR A 1 103 ? -2.885 -2.674 5.754 1 98.94 103 THR A O 1
ATOM 815 N N . PHE A 1 104 ? -1.963 -4.723 5.527 1 98.94 104 PHE A N 1
ATOM 816 C CA . PHE A 1 104 ? -2.301 -5.191 6.863 1 98.94 104 PHE A CA 1
ATOM 817 C C . PHE A 1 104 ? -1.044 -5.555 7.645 1 98.94 104 PHE A C 1
ATOM 819 O O . PHE A 1 104 ? -0.095 -6.105 7.082 1 98.94 104 PHE A O 1
ATOM 826 N N . SER A 1 105 ? -1.076 -5.281 8.906 1 98.88 105 SER A N 1
ATOM 827 C CA . SER A 1 105 ? -0.108 -5.84 9.844 1 98.88 105 SER A CA 1
ATOM 828 C C . SER A 1 105 ? -0.799 -6.402 11.078 1 98.88 105 SER A C 1
ATOM 830 O O . SER A 1 105 ? -1.536 -5.691 11.766 1 98.88 105 SER A O 1
ATOM 832 N N . PRO A 1 106 ? -0.585 -7.656 11.562 1 98.5 106 PRO A N 1
ATOM 833 C CA . PRO A 1 106 ? 0.155 -8.664 10.797 1 98.5 106 PRO A CA 1
ATOM 834 C C . PRO A 1 106 ? -0.578 -9.094 9.531 1 98.5 106 PRO A C 1
ATOM 836 O O . PRO A 1 106 ? -1.573 -8.477 9.148 1 98.5 106 PRO A O 1
ATOM 839 N N . MET A 1 107 ? -0.02 -10.055 8.773 1 98.38 107 MET A N 1
ATOM 840 C CA . MET A 1 107 ? -0.635 -10.555 7.547 1 98.38 107 MET A CA 1
ATOM 841 C C . MET A 1 107 ? -1.998 -11.172 7.836 1 98.38 107 MET A C 1
ATOM 843 O O . MET A 1 107 ? -2.248 -11.648 8.945 1 98.38 107 MET A O 1
ATOM 847 N N . ARG A 1 108 ? -2.844 -11.102 6.863 1 97.94 108 ARG A N 1
ATOM 848 C CA . ARG A 1 108 ? -4.129 -11.797 6.891 1 97.94 108 ARG A CA 1
ATOM 849 C C . ARG A 1 108 ? -3.959 -13.273 6.57 1 97.94 108 ARG A C 1
ATOM 851 O O . ARG A 1 108 ? -4.09 -13.68 5.414 1 97.94 108 ARG A O 1
ATOM 858 N N . ALA A 1 109 ? -3.758 -14.07 7.621 1 96.19 109 ALA A N 1
ATOM 859 C CA . ALA A 1 109 ? -3.566 -15.508 7.438 1 96.19 109 ALA A CA 1
ATOM 860 C C . ALA A 1 109 ? -4.801 -16.156 6.816 1 96.19 109 ALA A C 1
ATOM 862 O O . ALA A 1 109 ? -4.691 -17.109 6.051 1 96.19 109 ALA A O 1
ATOM 863 N N . ASP A 1 110 ? -5.949 -15.672 7.09 1 95.31 110 ASP A N 1
ATOM 864 C CA . ASP A 1 110 ? -7.223 -16.203 6.613 1 95.31 110 ASP A CA 1
ATOM 865 C C . ASP A 1 110 ? -7.371 -16.016 5.105 1 95.31 110 ASP A C 1
ATOM 867 O O . ASP A 1 110 ? -8.25 -16.609 4.48 1 95.31 110 ASP A O 1
ATOM 871 N N . PHE A 1 111 ? -6.574 -15.07 4.504 1 96.44 111 PHE A N 1
ATOM 872 C CA . PHE A 1 111 ? -6.609 -14.883 3.061 1 96.44 111 PHE A CA 1
ATOM 873 C C . PHE A 1 111 ? -5.824 -15.984 2.352 1 96.44 111 PHE A C 1
ATOM 875 O O . PHE A 1 111 ? -5.965 -16.172 1.141 1 96.44 111 PHE A O 1
ATOM 882 N N . LEU A 1 112 ? -4.852 -16.656 3.049 1 93 112 LEU A N 1
ATOM 883 C CA . LEU A 1 112 ? -3.902 -17.594 2.438 1 93 112 LEU A CA 1
ATOM 884 C C . LEU A 1 112 ? -4.371 -19.031 2.594 1 93 112 LEU A C 1
ATOM 886 O O . LEU A 1 112 ? -3.645 -19.969 2.248 1 93 112 LEU A O 1
ATOM 890 N N . GLU A 1 113 ? -5.52 -19.562 2.229 1 75.56 113 GLU A N 1
ATOM 891 C CA . GLU A 1 113 ? -5.949 -20.953 2.344 1 75.56 113 GLU A CA 1
ATOM 892 C C . GLU A 1 113 ? -5.141 -21.859 1.419 1 75.56 113 GLU A C 1
ATOM 894 O O . GLU A 1 113 ? -4.641 -21.406 0.384 1 75.56 113 GLU A O 1
ATOM 899 N N . MET B 1 1 ? 6.496 13.031 18.984 1 64.81 1 MET B N 1
ATOM 900 C CA . MET B 1 1 ? 6.254 12.461 17.672 1 64.81 1 MET B CA 1
ATOM 901 C C . MET B 1 1 ? 4.98 11.617 17.656 1 64.81 1 MET B C 1
ATOM 903 O O . MET B 1 1 ? 4.766 10.805 18.562 1 64.81 1 M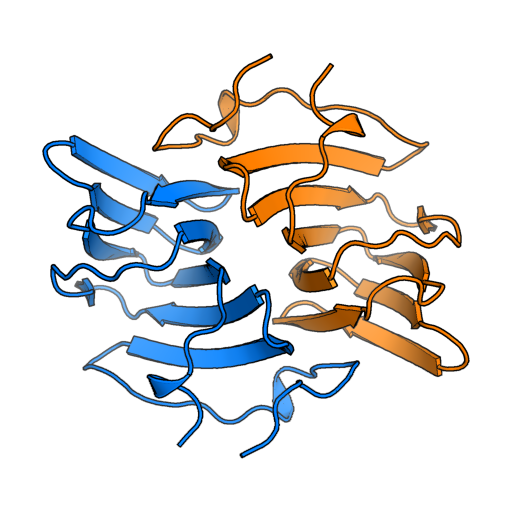ET B O 1
ATOM 907 N N . LYS B 1 2 ? 4.035 11.828 16.734 1 83.88 2 LYS B N 1
ATOM 908 C CA . LYS B 1 2 ? 2.797 11.055 16.688 1 83.88 2 LYS B CA 1
ATOM 909 C C . LYS B 1 2 ? 3.074 9.594 16.359 1 83.88 2 LYS B C 1
ATOM 911 O O . LYS B 1 2 ? 3.932 9.289 15.531 1 83.88 2 LYS B O 1
ATOM 916 N N . THR B 1 3 ? 2.48 8.711 17.078 1 90.25 3 THR B N 1
ATOM 917 C CA . THR B 1 3 ? 2.691 7.281 16.875 1 90.25 3 THR B CA 1
ATOM 918 C C . THR B 1 3 ? 1.676 6.719 15.883 1 90.25 3 THR B C 1
ATOM 920 O O . THR B 1 3 ? 1.715 5.531 15.555 1 90.25 3 THR B O 1
ATOM 923 N N . ARG B 1 4 ? 0.818 7.57 15.469 1 96.88 4 ARG B N 1
ATOM 924 C CA . ARG B 1 4 ? -0.191 7.121 14.516 1 96.88 4 ARG B CA 1
ATOM 925 C C . ARG B 1 4 ? -0.645 8.273 13.617 1 96.88 4 ARG B C 1
ATOM 927 O O . ARG B 1 4 ? -0.68 9.422 14.047 1 96.88 4 ARG B O 1
ATOM 934 N N . SER B 1 5 ? -0.991 8 12.414 1 98.12 5 SER B N 1
ATOM 935 C CA . SER B 1 5 ? -1.482 9 11.469 1 98.12 5 SER B CA 1
ATOM 936 C C . SER B 1 5 ? -2.93 9.375 11.766 1 98.12 5 SER B C 1
ATOM 938 O O . SER B 1 5 ? -3.582 8.742 12.602 1 98.12 5 SER B O 1
ATOM 940 N N . GLU B 1 6 ? -3.379 10.484 11.062 1 97.56 6 GLU B N 1
ATOM 941 C CA . GLU B 1 6 ? -4.82 10.711 10.969 1 97.56 6 GLU B CA 1
ATOM 942 C C . GLU B 1 6 ? -5.516 9.539 10.281 1 97.56 6 GLU B C 1
ATOM 944 O O . GLU B 1 6 ? -4.883 8.766 9.555 1 97.56 6 GLU B O 1
ATOM 949 N N . VAL B 1 7 ? -6.824 9.422 10.492 1 98.5 7 VAL B N 1
ATOM 950 C CA . VAL B 1 7 ? -7.621 8.336 9.938 1 98.5 7 VAL B CA 1
ATOM 951 C C . VAL B 1 7 ? -7.703 8.484 8.414 1 98.5 7 VAL B C 1
ATOM 953 O O . VAL B 1 7 ? -7.473 7.523 7.68 1 98.5 7 VAL B O 1
ATOM 956 N N . PHE B 1 8 ? -8.086 9.648 7.926 1 98.88 8 PHE B N 1
ATOM 957 C CA . PHE B 1 8 ? -8.195 9.93 6.5 1 98.88 8 PHE B CA 1
ATOM 958 C C . PHE B 1 8 ? -7.012 10.766 6.023 1 98.88 8 PHE B C 1
ATOM 960 O O . PHE B 1 8 ? -6.645 11.758 6.664 1 98.88 8 PHE B O 1
ATOM 967 N N . GLN B 1 9 ? -6.418 10.398 5.023 1 98.88 9 GLN B N 1
ATOM 968 C CA . GLN B 1 9 ? -5.355 11.156 4.371 1 98.88 9 GLN B CA 1
ATOM 969 C C . GLN B 1 9 ? -5.828 11.727 3.035 1 98.88 9 GLN B C 1
ATOM 971 O O . GLN B 1 9 ? -6.023 10.984 2.07 1 98.88 9 GLN B O 1
ATOM 976 N N . PHE B 1 10 ? -5.977 12.969 2.889 1 98.88 10 PHE B N 1
ATOM 977 C CA . PHE B 1 10 ? -6.25 13.641 1.627 1 98.88 10 PHE B CA 1
ATOM 978 C C . PHE B 1 10 ? -4.957 14.133 0.982 1 98.88 10 PHE B C 1
ATOM 980 O O . PHE B 1 10 ? -4.199 14.883 1.595 1 98.88 10 PHE B O 1
ATOM 987 N N . GLU B 1 11 ? -4.734 13.68 -0.211 1 98.75 11 GLU B N 1
ATOM 988 C CA . GLU B 1 11 ? -3.475 13.961 -0.892 1 98.75 11 GLU B CA 1
ATOM 989 C C . GLU B 1 11 ? -3.133 15.445 -0.828 1 98.75 11 GLU B C 1
ATOM 991 O O . GLU B 1 11 ? -1.997 15.812 -0.52 1 98.75 11 GLU B O 1
ATOM 996 N N . LYS B 1 12 ? -4.035 16.25 -1.094 1 98.5 12 LYS B N 1
ATOM 997 C CA . LYS B 1 12 ? -3.816 17.688 -1.226 1 98.5 12 LYS B CA 1
ATOM 998 C C . LYS B 1 12 ? -3.381 18.312 0.102 1 98.5 12 LYS B C 1
ATOM 1000 O O . LYS B 1 12 ? -2.852 19.422 0.133 1 98.5 12 LYS B O 1
ATOM 1005 N N . GLU B 1 13 ? -3.627 17.641 1.198 1 98.44 13 GLU B N 1
ATOM 1006 C CA . GLU B 1 13 ? -3.34 18.188 2.521 1 98.44 13 GLU B CA 1
ATOM 1007 C C . GLU B 1 13 ? -2.014 17.656 3.061 1 98.44 13 GLU B C 1
ATOM 1009 O O . GLU B 1 13 ? -1.531 18.109 4.098 1 98.44 13 GLU B O 1
ATOM 1014 N N . LEU B 1 14 ? -1.453 16.688 2.436 1 98.44 14 LEU B N 1
ATOM 1015 C CA . LEU B 1 14 ? -0.219 16.062 2.9 1 98.44 14 LEU B CA 1
ATOM 1016 C C . LEU B 1 14 ? 1.001 16.797 2.365 1 98.44 14 LEU B C 1
ATOM 1018 O O . LEU B 1 14 ? 1.018 17.219 1.206 1 98.44 14 LEU B O 1
ATOM 1022 N N . LYS B 1 15 ? 1.925 16.938 3.158 1 97.5 15 LYS B N 1
ATOM 1023 C CA . LYS B 1 15 ? 3.17 17.578 2.764 1 97.5 15 LYS B CA 1
ATOM 1024 C C . LYS B 1 15 ? 4.055 16.641 1.956 1 97.5 15 LYS B C 1
ATOM 1026 O O . LYS B 1 15 ? 4.113 15.438 2.242 1 97.5 15 LYS B O 1
ATOM 1031 N N . TRP B 1 16 ? 4.773 17.234 1.03 1 98.38 16 TRP B N 1
ATOM 1032 C CA . TRP B 1 16 ? 5.777 16.484 0.271 1 98.38 16 TRP B CA 1
ATOM 1033 C C . TRP B 1 16 ? 7.156 16.625 0.9 1 98.38 16 TRP B C 1
ATOM 1035 O O . TRP B 1 16 ? 7.539 17.719 1.325 1 98.38 16 TRP B O 1
ATOM 1045 N N . GLU B 1 17 ? 7.824 15.586 1.037 1 98.5 17 GLU B N 1
ATOM 1046 C CA . GLU B 1 17 ? 9.25 15.57 1.339 1 98.5 17 GLU B CA 1
ATOM 1047 C C . GLU B 1 17 ? 10.078 15.227 0.101 1 98.5 17 GLU B C 1
ATOM 1049 O O . GLU B 1 17 ? 9.586 14.562 -0.812 1 98.5 17 GLU B O 1
ATOM 1054 N N . HIS B 1 18 ? 11.297 15.688 0.111 1 98.31 18 HIS B N 1
ATOM 1055 C CA . HIS B 1 18 ? 12.18 15.477 -1.031 1 98.31 18 HIS B CA 1
ATOM 1056 C C . HIS B 1 18 ? 13.469 14.773 -0.612 1 98.31 18 HIS B C 1
ATOM 1058 O O . HIS B 1 18 ? 14.523 15.398 -0.511 1 98.31 18 HIS B O 1
ATOM 1064 N N . PRO B 1 19 ? 13.398 13.516 -0.466 1 97.5 19 PRO B N 1
ATOM 1065 C CA . PRO B 1 19 ? 14.523 12.773 0.115 1 97.5 19 PRO B CA 1
ATOM 1066 C C . PRO B 1 19 ? 15.711 12.664 -0.838 1 97.5 19 PRO B C 1
ATOM 1068 O O . PRO B 1 19 ? 16.828 12.367 -0.406 1 97.5 19 PRO B O 1
ATOM 1071 N N . ALA B 1 20 ? 15.516 12.789 -2.123 1 97.94 20 ALA B N 1
ATOM 1072 C CA . ALA B 1 20 ? 16.562 12.672 -3.133 1 97.94 20 ALA B CA 1
ATOM 1073 C C . ALA B 1 20 ? 16.172 13.391 -4.418 1 97.94 20 ALA B C 1
ATOM 1075 O O . ALA B 1 20 ? 14.992 13.719 -4.617 1 97.94 20 ALA B O 1
ATOM 1076 N N . PRO B 1 21 ? 17.094 13.695 -5.285 1 98.25 21 PRO B N 1
ATOM 1077 C CA . PRO B 1 21 ? 16.766 14.352 -6.555 1 98.25 21 PRO B CA 1
ATOM 1078 C C . PRO B 1 21 ? 15.766 13.555 -7.383 1 98.25 21 PRO B C 1
ATOM 1080 O O . PRO B 1 21 ? 15.977 12.367 -7.641 1 98.25 21 PRO B O 1
ATOM 1083 N N . GLY B 1 22 ? 14.711 14.211 -7.824 1 98.81 22 GLY B N 1
ATOM 1084 C CA . GLY B 1 22 ? 13.711 13.594 -8.68 1 98.81 22 GLY B CA 1
ATOM 1085 C C . GLY B 1 22 ? 12.75 12.688 -7.926 1 98.81 22 GLY B C 1
ATOM 1086 O O . GLY B 1 22 ? 11.969 11.961 -8.531 1 98.81 22 GLY B O 1
ATOM 1087 N N . ILE B 1 23 ? 12.922 12.641 -6.652 1 98.88 23 ILE B N 1
ATOM 1088 C CA . ILE B 1 23 ? 12.07 11.812 -5.816 1 98.88 23 ILE B CA 1
ATOM 1089 C C . ILE B 1 23 ? 11.375 12.672 -4.766 1 98.88 23 ILE B C 1
ATOM 1091 O O . ILE B 1 23 ? 12.016 13.5 -4.105 1 98.88 23 ILE B O 1
ATOM 1095 N N . ARG B 1 24 ? 10.07 12.516 -4.621 1 98.81 24 ARG B N 1
ATOM 1096 C CA . ARG B 1 24 ? 9.344 13.109 -3.506 1 98.81 24 ARG B CA 1
ATOM 1097 C C . ARG B 1 24 ? 8.367 12.102 -2.896 1 98.81 24 ARG B C 1
ATOM 1099 O O . ARG B 1 24 ? 7.953 11.148 -3.562 1 98.81 24 ARG B O 1
ATOM 1106 N N . ARG B 1 25 ? 8.062 12.281 -1.581 1 98.88 25 ARG B N 1
ATOM 1107 C CA . ARG B 1 25 ? 7.219 11.273 -0.936 1 98.88 25 ARG B CA 1
ATOM 1108 C C . ARG B 1 25 ? 6.223 11.93 0.018 1 98.88 25 ARG B C 1
ATOM 1110 O O . ARG B 1 25 ? 6.449 13.047 0.487 1 98.88 25 ARG B O 1
ATOM 1117 N N . GLN B 1 26 ? 5.09 11.375 0.221 1 98.81 26 GLN B N 1
ATOM 1118 C CA . GLN B 1 26 ? 4.086 11.688 1.233 1 98.81 26 GLN B CA 1
ATOM 1119 C C . GLN B 1 26 ? 3.914 10.531 2.215 1 98.81 26 GLN B C 1
ATOM 1121 O O . GLN B 1 26 ? 3.715 9.391 1.804 1 98.81 26 GLN B O 1
ATOM 1126 N N . ILE B 1 27 ? 4.047 10.797 3.492 1 98.75 27 ILE B N 1
ATOM 1127 C CA . ILE B 1 27 ? 3.713 9.82 4.52 1 98.75 27 ILE B CA 1
ATOM 1128 C C . ILE B 1 27 ? 2.197 9.695 4.645 1 98.75 27 ILE B C 1
ATOM 1130 O O . ILE B 1 27 ? 1.512 10.688 4.926 1 98.75 27 ILE B O 1
ATOM 1134 N N . MET B 1 28 ? 1.694 8.516 4.496 1 98.69 28 MET B N 1
ATOM 1135 C CA . MET B 1 28 ? 0.253 8.281 4.516 1 98.69 28 MET B CA 1
ATOM 1136 C C . MET B 1 28 ? -0.177 7.648 5.832 1 98.69 28 MET B C 1
ATOM 1138 O O . MET B 1 28 ? 0.134 8.172 6.906 1 98.69 28 MET B O 1
ATOM 1142 N N . GLY B 1 29 ? -0.956 6.586 5.777 1 98.75 29 GLY B N 1
ATOM 1143 C CA . GLY B 1 29 ? -1.436 5.945 6.992 1 98.75 29 GLY B CA 1
ATOM 1144 C C . GLY B 1 29 ? -0.357 5.164 7.719 1 98.75 29 GLY B C 1
ATOM 1145 O O . GLY B 1 29 ? 0.472 4.504 7.09 1 98.75 29 GLY B O 1
ATOM 1146 N N . TYR B 1 30 ? -0.317 5.285 9.07 1 98.75 30 TYR B N 1
ATOM 1147 C CA . TYR B 1 30 ? 0.657 4.5 9.82 1 98.75 30 TYR B CA 1
ATOM 1148 C C . TYR B 1 30 ? 0.25 4.383 11.289 1 98.75 30 TYR B C 1
ATOM 1150 O O . TYR B 1 30 ? -0.539 5.191 11.781 1 98.75 30 TYR B O 1
ATOM 1158 N N . ASP B 1 31 ? 0.689 3.418 11.898 1 98.62 31 ASP B N 1
ATOM 1159 C CA . ASP B 1 31 ? 0.867 3.291 13.344 1 98.62 31 ASP B CA 1
ATOM 1160 C C . ASP B 1 31 ? 2.189 2.602 13.672 1 98.62 31 ASP B C 1
ATOM 1162 O O . ASP B 1 31 ? 3.119 2.609 12.867 1 98.62 31 ASP B O 1
ATOM 1166 N N . GLY B 1 32 ? 2.346 2.066 14.875 1 97.81 32 GLY B N 1
ATOM 1167 C CA . GLY B 1 32 ? 3.605 1.438 15.242 1 97.81 32 GLY B CA 1
ATOM 116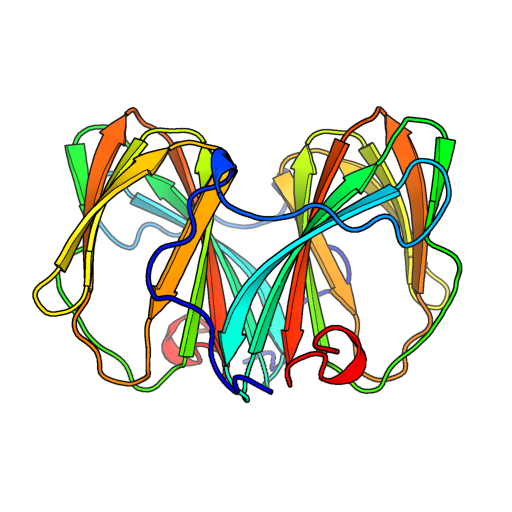8 C C . GLY B 1 32 ? 3.877 0.157 14.477 1 97.81 32 GLY B C 1
ATOM 1169 O O . GLY B 1 32 ? 5.031 -0.262 14.344 1 97.81 32 GLY B O 1
ATOM 1170 N N . GLN B 1 33 ? 2.873 -0.482 13.922 1 98.19 33 GLN B N 1
ATOM 1171 C CA . GLN B 1 33 ? 2.992 -1.807 13.32 1 98.19 33 GLN B CA 1
ATOM 1172 C C . GLN B 1 33 ? 3.248 -1.71 11.82 1 98.19 33 GLN B C 1
ATOM 1174 O O . GLN B 1 33 ? 3.834 -2.617 11.227 1 98.19 33 GLN B O 1
ATOM 1179 N N . LEU B 1 34 ? 2.777 -0.611 11.195 1 98.75 34 LEU B N 1
ATOM 1180 C CA . LEU B 1 34 ? 2.98 -0.469 9.758 1 98.75 34 LEU B CA 1
ATOM 1181 C C . LEU B 1 34 ? 2.963 1 9.352 1 98.75 34 LEU B C 1
ATOM 1183 O O . LEU B 1 34 ? 2.516 1.856 10.117 1 98.75 34 LEU B O 1
ATOM 1187 N N . MET B 1 35 ? 3.52 1.287 8.164 1 98.88 35 MET B N 1
ATOM 1188 C CA . MET B 1 35 ? 3.537 2.619 7.562 1 98.88 35 MET B CA 1
ATOM 1189 C C . MET B 1 35 ? 3.443 2.533 6.043 1 98.88 35 MET B C 1
ATOM 1191 O O . MET B 1 35 ? 4.191 1.784 5.41 1 98.88 35 MET B O 1
ATOM 1195 N N . MET B 1 36 ? 2.506 3.277 5.469 1 98.94 36 MET B N 1
ATOM 1196 C CA . MET B 1 36 ? 2.369 3.418 4.023 1 98.94 36 MET B CA 1
ATOM 1197 C C . MET B 1 36 ? 2.924 4.758 3.553 1 98.94 36 MET B C 1
ATOM 1199 O O . MET B 1 36 ? 2.641 5.797 4.152 1 98.94 36 MET B O 1
ATOM 1203 N N . VAL B 1 37 ? 3.734 4.75 2.49 1 98.94 37 VAL B N 1
ATOM 1204 C CA . VAL B 1 37 ? 4.352 5.941 1.923 1 98.94 37 VAL B CA 1
ATOM 1205 C C . VAL B 1 37 ? 4.125 5.973 0.413 1 98.94 37 VAL B C 1
ATOM 1207 O O . VAL B 1 37 ? 4.355 4.977 -0.276 1 98.94 37 VAL B O 1
ATOM 1210 N N . LYS B 1 38 ? 3.611 7.059 -0.07 1 98.94 38 LYS B N 1
ATOM 1211 C CA . LYS B 1 38 ? 3.523 7.32 -1.504 1 98.94 38 LYS B CA 1
ATOM 1212 C C . LYS B 1 38 ? 4.789 8.008 -2.014 1 98.94 38 LYS B C 1
ATOM 1214 O O . LYS B 1 38 ? 5.156 9.078 -1.53 1 98.94 38 LYS B O 1
ATOM 1219 N N . VAL B 1 39 ? 5.43 7.473 -2.973 1 98.94 39 VAL B N 1
ATOM 1220 C CA . VAL B 1 39 ? 6.684 8.023 -3.473 1 98.94 39 VAL B CA 1
ATOM 1221 C C . VAL B 1 39 ? 6.574 8.273 -4.977 1 98.94 39 VAL B C 1
ATOM 1223 O O . VAL B 1 39 ? 6.301 7.352 -5.746 1 98.94 39 VAL B O 1
ATOM 1226 N N . GLU B 1 40 ? 6.805 9.43 -5.398 1 98.94 40 GLU B N 1
ATOM 1227 C CA . GLU B 1 40 ? 6.809 9.812 -6.805 1 98.94 40 GLU B CA 1
ATOM 1228 C C . GLU B 1 40 ? 8.234 9.953 -7.336 1 98.94 40 GLU B C 1
ATOM 1230 O O . GLU B 1 40 ? 9.102 10.508 -6.664 1 98.94 40 GLU B O 1
ATOM 1235 N N . PHE B 1 41 ? 8.43 9.484 -8.516 1 98.94 41 PHE B N 1
ATOM 1236 C CA . PHE B 1 41 ? 9.734 9.484 -9.164 1 98.94 41 PHE B CA 1
ATOM 1237 C C . PHE B 1 41 ? 9.664 10.172 -10.523 1 98.94 41 PHE B C 1
ATOM 1239 O O . PHE B 1 41 ? 8.773 9.891 -11.32 1 98.94 41 PHE B O 1
ATOM 1246 N N . GLU B 1 42 ? 10.578 11.031 -10.797 1 98.94 42 GLU B N 1
ATOM 1247 C CA . GLU B 1 42 ? 10.82 11.5 -12.164 1 98.94 42 GLU B CA 1
ATOM 1248 C C . GLU B 1 42 ? 11.57 10.461 -12.984 1 98.94 42 GLU B C 1
ATOM 1250 O O . GLU B 1 42 ? 12.281 9.617 -12.422 1 98.94 42 GLU B O 1
ATOM 1255 N N . LYS B 1 43 ? 11.336 10.531 -14.273 1 98.88 43 LYS B N 1
ATOM 1256 C CA . LYS B 1 43 ? 12.117 9.648 -15.141 1 98.88 43 LYS B CA 1
ATOM 1257 C C . LYS B 1 43 ? 13.609 9.789 -14.859 1 98.88 43 LYS B C 1
ATOM 1259 O O . LYS B 1 43 ? 14.125 10.906 -14.773 1 98.88 43 LYS B O 1
ATOM 1264 N N . GLY B 1 44 ? 14.266 8.641 -14.703 1 98.81 44 GLY B N 1
ATOM 1265 C CA . GLY B 1 44 ? 15.703 8.625 -14.516 1 98.81 44 GLY B CA 1
ATOM 1266 C C . GLY B 1 44 ? 16.109 8.688 -13.055 1 98.81 44 GLY B C 1
ATOM 1267 O O . GLY B 1 44 ? 17.281 8.453 -12.719 1 98.81 44 GLY B O 1
ATOM 1268 N N . ALA B 1 45 ? 15.273 9.086 -12.164 1 98.88 45 ALA B N 1
ATOM 1269 C CA . ALA B 1 45 ? 15.594 9.141 -10.742 1 98.88 45 ALA B CA 1
ATOM 1270 C C . ALA B 1 45 ? 16.016 7.77 -10.227 1 98.88 45 ALA B C 1
ATOM 1272 O O . ALA B 1 45 ? 15.547 6.742 -10.711 1 98.88 45 ALA B O 1
ATOM 1273 N N . VAL B 1 46 ? 16.875 7.762 -9.242 1 98.75 46 VAL B N 1
ATOM 1274 C CA . VAL B 1 46 ? 17.453 6.531 -8.727 1 98.75 46 VAL B CA 1
ATOM 1275 C C . VAL B 1 46 ? 17.156 6.406 -7.234 1 98.75 46 VAL B C 1
ATOM 1277 O O . VAL B 1 46 ? 17.5 7.297 -6.453 1 98.75 46 VAL B O 1
ATOM 1280 N N . GLY B 1 47 ? 16.375 5.348 -6.859 1 98.5 47 GLY B N 1
ATOM 1281 C CA . GLY B 1 47 ? 16.422 4.902 -5.477 1 98.5 47 GLY B CA 1
ATOM 1282 C C . GLY B 1 47 ? 17.688 4.133 -5.141 1 98.5 47 GLY B C 1
ATOM 1283 O O . GLY B 1 47 ? 17.828 2.967 -5.512 1 98.5 47 GLY B O 1
ATOM 1284 N N . THR B 1 48 ? 18.5 4.703 -4.43 1 98.25 48 THR B N 1
ATOM 1285 C CA . THR B 1 48 ? 19.828 4.156 -4.176 1 98.25 48 THR B CA 1
ATOM 1286 C C . THR B 1 48 ? 19.734 2.832 -3.422 1 98.25 48 THR B C 1
ATOM 1288 O O . THR B 1 48 ? 18.859 2.658 -2.57 1 98.25 48 THR B O 1
ATOM 1291 N N . LEU B 1 49 ? 20.688 1.979 -3.799 1 97.94 49 LEU B N 1
ATOM 1292 C CA . LEU B 1 49 ? 20.766 0.688 -3.125 1 97.94 49 LEU B CA 1
ATOM 1293 C C . LEU B 1 49 ? 20.969 0.871 -1.623 1 97.94 49 LEU B C 1
ATOM 1295 O O . LEU B 1 49 ? 21.859 1.602 -1.195 1 97.94 49 LEU B O 1
ATOM 1299 N N . HIS B 1 50 ? 20.141 0.265 -0.777 1 98.44 50 HIS B N 1
ATOM 1300 C CA . HIS B 1 50 ? 20.172 0.341 0.679 1 98.44 50 HIS B CA 1
ATOM 1301 C C . HIS B 1 50 ? 19.5 -0.871 1.313 1 98.44 50 HIS B C 1
ATOM 1303 O O . HIS B 1 50 ? 19 -1.753 0.607 1 98.44 50 HIS B O 1
ATOM 1309 N N . GLU B 1 51 ? 19.547 -1.005 2.598 1 98.38 51 GLU B N 1
ATOM 1310 C CA . GLU B 1 51 ? 18.844 -2.055 3.338 1 98.38 51 GLU B CA 1
ATOM 1311 C C . GLU B 1 51 ? 18.312 -1.534 4.672 1 98.38 51 GLU B C 1
ATOM 1313 O O . GLU B 1 51 ? 18.766 -0.492 5.156 1 98.38 51 GLU B O 1
ATOM 1318 N N . HIS B 1 52 ? 17.391 -2.131 5.199 1 98.56 52 HIS B N 1
ATOM 1319 C CA . HIS B 1 52 ? 16.797 -1.838 6.496 1 98.56 52 HIS B CA 1
ATOM 1320 C C . HIS B 1 52 ? 16.125 -3.076 7.09 1 98.56 52 HIS B C 1
ATOM 1322 O O . HIS B 1 52 ? 15.93 -4.07 6.391 1 98.56 52 HIS B O 1
ATOM 1328 N N . TYR B 1 53 ? 15.812 -3.07 8.398 1 98.5 53 TYR B N 1
ATOM 1329 C CA . TYR B 1 53 ? 15.328 -4.262 9.086 1 98.5 53 TYR B CA 1
ATOM 1330 C C . TYR B 1 53 ? 13.828 -4.441 8.883 1 98.5 53 TYR B C 1
ATOM 1332 O O . TYR B 1 53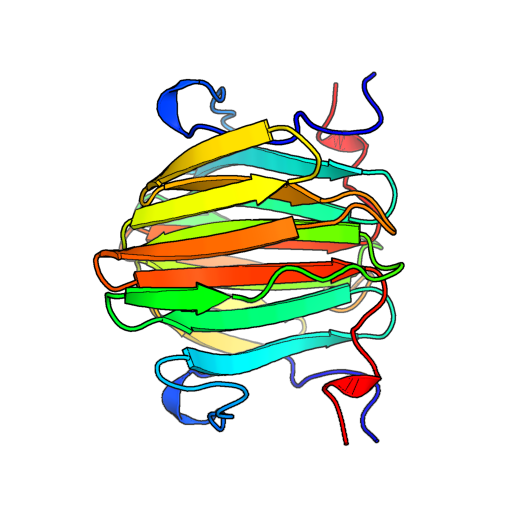 ? 13.266 -5.469 9.25 1 98.5 53 TYR B O 1
ATOM 1340 N N . HIS B 1 54 ? 13.156 -3.494 8.359 1 98.75 54 HIS B N 1
ATOM 1341 C CA . HIS B 1 54 ? 11.719 -3.561 8.117 1 98.75 54 HIS B CA 1
ATOM 1342 C C . HIS B 1 54 ? 11.391 -4.523 6.98 1 98.75 54 HIS B C 1
ATOM 1344 O O 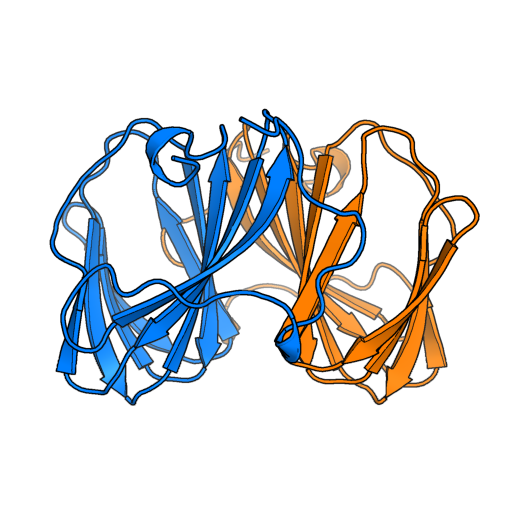. HIS B 1 54 ? 12.117 -4.578 5.98 1 98.75 54 HIS B O 1
ATOM 1350 N N . SER B 1 55 ? 10.297 -5.246 7.09 1 98.81 55 SER B N 1
ATOM 1351 C CA . SER B 1 55 ? 9.68 -5.836 5.906 1 98.81 55 SER B CA 1
ATOM 1352 C C . SER B 1 55 ? 9.062 -4.77 5.012 1 98.81 55 SER B C 1
ATOM 1354 O O . SER B 1 55 ? 8.453 -3.818 5.508 1 98.81 55 SER B O 1
ATOM 1356 N N . GLN B 1 56 ? 9.18 -4.906 3.76 1 98.94 56 GLN B N 1
ATOM 1357 C CA . GLN B 1 56 ? 8.602 -3.928 2.842 1 98.94 56 GLN B CA 1
ATOM 1358 C C . GLN B 1 56 ? 7.805 -4.613 1.738 1 98.94 56 GLN B C 1
ATOM 1360 O O . GLN B 1 56 ? 8.25 -5.609 1.166 1 98.94 56 GLN B O 1
ATOM 1365 N N . ALA B 1 57 ? 6.594 -4.285 1.438 1 98.94 57 ALA B N 1
ATOM 1366 C CA . ALA B 1 57 ? 5.789 -4.609 0.263 1 98.94 57 ALA B CA 1
ATOM 1367 C C . ALA B 1 57 ? 5.453 -3.355 -0.537 1 98.94 57 ALA B C 1
ATOM 1369 O O . ALA B 1 57 ? 5.055 -2.336 0.032 1 98.94 57 ALA B O 1
ATOM 1370 N N . THR B 1 58 ? 5.582 -3.332 -1.861 1 98.94 58 THR B N 1
ATOM 1371 C CA . THR B 1 58 ? 5.414 -2.148 -2.697 1 98.94 58 THR B CA 1
ATOM 1372 C C . THR B 1 58 ? 4.531 -2.459 -3.902 1 98.94 58 THR B C 1
ATOM 1374 O O . THR B 1 58 ? 4.648 -3.527 -4.508 1 98.94 58 THR B O 1
ATOM 1377 N N . TYR B 1 59 ? 3.658 -1.59 -4.195 1 99 59 TYR B N 1
ATOM 1378 C CA . TYR B 1 59 ? 2.814 -1.602 -5.387 1 99 59 TYR B CA 1
ATOM 1379 C C . TYR B 1 59 ? 3.236 -0.511 -6.363 1 99 59 TYR B C 1
ATOM 1381 O O . TYR B 1 59 ? 3.492 0.626 -5.961 1 99 59 TYR B O 1
ATOM 1389 N N . VAL B 1 60 ? 3.348 -0.841 -7.684 1 99 60 VAL B N 1
ATOM 1390 C CA . VAL B 1 60 ? 3.596 0.157 -8.719 1 99 60 VAL B CA 1
ATOM 1391 C C . VAL B 1 60 ? 2.275 0.782 -9.164 1 99 60 VAL B C 1
ATOM 1393 O O . VAL B 1 60 ? 1.557 0.211 -9.984 1 99 60 VAL B O 1
ATOM 1396 N N . ALA B 1 61 ? 2.025 1.924 -8.703 1 98.94 61 ALA B N 1
ATOM 1397 C CA . ALA B 1 61 ? 0.768 2.602 -9.008 1 98.94 61 ALA B CA 1
ATOM 1398 C C . ALA B 1 61 ? 0.783 3.176 -10.422 1 98.94 61 ALA B C 1
ATOM 1400 O O . ALA B 1 61 ? -0.253 3.227 -11.086 1 98.94 61 ALA B O 1
ATOM 1401 N N . SER B 1 62 ? 1.894 3.631 -10.852 1 98.88 62 SER B N 1
ATOM 1402 C CA . SER B 1 62 ? 2.104 4.109 -12.211 1 98.88 62 SER B CA 1
ATOM 1403 C C . SER B 1 62 ? 3.58 4.07 -12.594 1 98.88 62 SER B C 1
ATOM 1405 O O . SER B 1 62 ? 4.449 4.031 -11.719 1 98.88 62 SER B O 1
ATOM 1407 N N . GLY B 1 63 ? 3.787 4.109 -13.953 1 98.88 63 GLY B N 1
ATOM 1408 C CA . GLY B 1 63 ? 5.145 4.219 -14.469 1 98.88 63 GLY B CA 1
ATOM 1409 C C . GLY B 1 63 ? 5.816 2.871 -14.656 1 98.88 63 GLY B C 1
ATOM 1410 O O . GLY B 1 63 ? 5.148 1.865 -14.906 1 98.88 63 GLY B O 1
ATOM 1411 N N . LYS B 1 64 ? 7.125 2.934 -14.766 1 98.94 64 LYS B N 1
ATOM 1412 C CA . LYS B 1 64 ? 7.961 1.761 -15.016 1 98.94 64 LYS B CA 1
ATOM 1413 C C . LYS B 1 64 ? 9.281 1.86 -14.266 1 98.94 64 LYS B C 1
ATOM 1415 O O . LYS B 1 64 ? 9.938 2.908 -14.281 1 98.94 64 LYS B O 1
ATOM 1420 N N . PHE B 1 65 ? 9.711 0.774 -13.641 1 98.94 65 PHE B N 1
ATOM 1421 C CA . PHE B 1 65 ? 10.891 0.772 -12.789 1 98.94 65 PHE B CA 1
ATOM 1422 C C . PHE B 1 65 ? 11.75 -0.46 -13.047 1 98.94 65 PHE B C 1
ATOM 1424 O O . PHE B 1 65 ? 11.227 -1.562 -13.227 1 98.94 65 PHE B O 1
ATOM 1431 N N . GLU B 1 66 ? 13 -0.287 -13.094 1 98.94 66 GLU B N 1
ATOM 1432 C CA . GLU B 1 66 ? 13.938 -1.395 -12.938 1 98.94 66 GLU B CA 1
ATOM 1433 C C . GLU B 1 66 ? 14.312 -1.603 -11.469 1 98.94 66 GLU B C 1
ATOM 1435 O O . GLU B 1 66 ? 14.969 -0.756 -10.867 1 98.94 66 GLU B O 1
ATOM 1440 N N . LEU B 1 67 ? 13.922 -2.723 -10.961 1 98.94 67 LEU B N 1
ATOM 1441 C CA . LEU B 1 67 ? 14.102 -2.996 -9.539 1 98.94 67 LEU B CA 1
ATOM 1442 C C . LEU B 1 67 ? 15.211 -4.02 -9.32 1 98.94 67 LEU B C 1
ATOM 1444 O O . LEU B 1 67 ? 15.266 -5.035 -10.016 1 98.94 67 LEU B O 1
ATOM 1448 N N . THR B 1 68 ? 16.031 -3.684 -8.352 1 98.81 68 THR B N 1
ATOM 1449 C CA . THR B 1 68 ? 17.062 -4.613 -7.891 1 98.81 68 THR B CA 1
ATOM 1450 C C . THR B 1 68 ? 16.797 -5.035 -6.449 1 98.81 68 THR B C 1
ATOM 1452 O O . THR B 1 68 ? 16.703 -4.188 -5.555 1 98.81 68 THR B O 1
ATOM 1455 N N . ILE B 1 69 ? 16.703 -6.273 -6.234 1 98.62 69 ILE B N 1
ATOM 1456 C CA . ILE B 1 69 ? 16.562 -6.848 -4.898 1 98.62 69 ILE B CA 1
ATOM 1457 C C . ILE B 1 69 ? 17.531 -8.016 -4.738 1 98.62 69 ILE B C 1
ATOM 1459 O O . ILE B 1 69 ? 17.359 -9.062 -5.371 1 98.62 69 ILE B O 1
ATOM 1463 N N . GLY B 1 70 ? 18.438 -7.824 -3.777 1 97.62 70 GLY B N 1
ATOM 1464 C CA . GLY B 1 70 ? 19.531 -8.797 -3.721 1 97.62 70 GLY B CA 1
ATOM 1465 C C . GLY B 1 70 ? 20.25 -8.953 -5.043 1 97.62 70 GLY B C 1
ATOM 1466 O O . GLY B 1 70 ? 20.766 -7.977 -5.598 1 97.62 70 GLY B O 1
ATOM 1467 N N . ASP B 1 71 ? 20.203 -10.18 -5.578 1 96.56 71 ASP B N 1
ATOM 1468 C CA . ASP B 1 71 ? 20.922 -10.461 -6.816 1 96.56 71 ASP B CA 1
ATOM 1469 C C . ASP B 1 71 ? 19.969 -10.516 -8.008 1 96.56 71 ASP B C 1
ATOM 1471 O O . ASP B 1 71 ? 20.375 -10.859 -9.117 1 96.56 71 ASP B O 1
ATOM 1475 N N . ARG B 1 72 ? 18.766 -10.148 -7.82 1 98.19 72 ARG B N 1
ATOM 1476 C CA . ARG B 1 72 ? 17.75 -10.219 -8.875 1 98.19 72 ARG B CA 1
ATOM 1477 C C . ARG B 1 72 ? 17.391 -8.828 -9.375 1 98.19 72 ARG B C 1
ATOM 1479 O O . ARG B 1 72 ? 17.344 -7.867 -8.602 1 98.19 72 ARG B O 1
ATOM 1486 N N . LYS B 1 73 ? 17.141 -8.773 -10.641 1 98.56 73 LYS B N 1
ATOM 1487 C CA . LYS B 1 73 ? 16.688 -7.539 -11.289 1 98.56 73 LYS B CA 1
ATOM 1488 C C . LYS B 1 73 ? 15.492 -7.797 -12.195 1 98.56 73 LYS B C 1
ATOM 1490 O O . LYS B 1 73 ? 15.492 -8.75 -12.984 1 98.56 73 LYS B O 1
ATOM 1495 N N . GLU B 1 74 ? 14.484 -7.023 -12.117 1 98.94 74 GLU B N 1
ATOM 1496 C CA . GLU B 1 74 ? 13.289 -7.121 -12.961 1 98.94 74 GLU B CA 1
ATOM 1497 C C . GLU B 1 74 ? 12.758 -5.734 -13.32 1 98.94 74 GLU B C 1
ATOM 1499 O O . GLU B 1 74 ? 13.016 -4.762 -12.609 1 98.94 74 GLU B O 1
ATOM 1504 N N . ILE B 1 75 ? 12.102 -5.656 -14.422 1 98.94 75 ILE B N 1
ATOM 1505 C CA . ILE B 1 75 ? 11.352 -4.453 -14.781 1 98.94 75 ILE B CA 1
ATOM 1506 C C . ILE B 1 75 ? 9.891 -4.625 -14.391 1 98.94 75 ILE B C 1
ATOM 1508 O O . ILE B 1 75 ? 9.242 -5.59 -14.805 1 98.94 75 ILE B O 1
ATOM 1512 N N . LEU B 1 76 ? 9.406 -3.736 -13.609 1 98.94 76 LEU B N 1
ATOM 1513 C CA . LEU B 1 76 ? 8.016 -3.76 -13.164 1 98.94 76 LEU B CA 1
ATOM 1514 C C . LEU B 1 76 ? 7.254 -2.551 -13.695 1 98.94 76 LEU B C 1
ATOM 1516 O O . LEU B 1 76 ? 7.816 -1.46 -13.812 1 98.94 76 LEU B O 1
ATOM 1520 N N . SER B 1 77 ? 5.988 -2.742 -14.008 1 98.88 77 SER B N 1
ATOM 1521 C CA . SER B 1 77 ? 5.117 -1.691 -14.516 1 98.88 77 SER B CA 1
ATOM 1522 C C . SER B 1 77 ? 3.842 -1.579 -13.688 1 98.88 77 SER B C 1
ATOM 1524 O O . SER B 1 77 ? 3.623 -2.371 -12.766 1 98.88 77 SER B O 1
ATOM 1526 N N . THR B 1 78 ? 3.061 -0.544 -14.07 1 98.88 78 THR B N 1
ATOM 1527 C CA . THR B 1 78 ? 1.812 -0.274 -13.367 1 98.88 78 THR B CA 1
ATOM 1528 C C . THR B 1 78 ? 1.047 -1.569 -13.109 1 98.88 78 THR B C 1
ATOM 1530 O O . THR B 1 78 ? 0.845 -2.373 -14.016 1 98.88 78 THR B O 1
ATOM 1533 N N . GLY B 1 79 ? 0.703 -1.792 -11.883 1 98.81 79 GLY B N 1
ATOM 1534 C CA . GLY B 1 79 ? -0.059 -2.98 -11.531 1 98.81 79 GLY B CA 1
ATOM 1535 C C . GLY B 1 79 ? 0.792 -4.074 -10.914 1 98.81 79 GLY B C 1
ATOM 1536 O O . GLY B 1 79 ? 0.269 -4.977 -10.258 1 98.81 79 GLY B O 1
ATOM 1537 N N . ASP B 1 80 ? 2.072 -4.102 -11.141 1 98.94 80 ASP B N 1
ATOM 1538 C CA . ASP B 1 80 ? 3.006 -5.055 -10.539 1 98.94 80 ASP B CA 1
ATOM 1539 C C . ASP B 1 80 ? 3.373 -4.641 -9.117 1 98.94 80 ASP B C 1
ATOM 1541 O O . ASP B 1 80 ? 2.959 -3.58 -8.648 1 98.94 80 ASP B O 1
ATOM 1545 N N . GLY B 1 81 ? 4.086 -5.465 -8.391 1 98.94 81 GLY B N 1
ATOM 1546 C CA . GLY B 1 81 ? 4.578 -5.172 -7.055 1 98.94 81 GLY B CA 1
ATOM 1547 C C . GLY B 1 81 ? 5.809 -5.98 -6.68 1 98.94 81 GLY B C 1
ATOM 1548 O O . GLY B 1 81 ? 6.312 -6.762 -7.488 1 98.94 81 GLY B O 1
ATOM 1549 N N . TYR B 1 82 ? 6.312 -5.742 -5.469 1 98.94 82 TYR B N 1
ATOM 1550 C CA . TYR B 1 82 ? 7.449 -6.508 -4.98 1 98.94 82 TYR B CA 1
ATOM 1551 C C . TYR B 1 82 ? 7.484 -6.523 -3.455 1 98.94 82 TYR B C 1
ATOM 1553 O O . TYR B 1 82 ? 6.891 -5.66 -2.807 1 98.94 82 TYR B O 1
ATOM 1561 N N . TYR B 1 83 ? 8.102 -7.531 -2.943 1 98.94 83 TYR B N 1
ATOM 1562 C CA . TYR B 1 83 ? 8.367 -7.754 -1.525 1 98.94 83 TYR B CA 1
ATOM 1563 C C . TYR B 1 83 ? 9.867 -7.742 -1.241 1 98.94 83 TYR B C 1
ATOM 1565 O O . TYR B 1 83 ? 10.656 -8.289 -2.014 1 98.94 83 TYR B O 1
ATOM 1573 N N . VAL B 1 84 ? 10.297 -7.035 -0.193 1 98.88 84 VAL B N 1
ATOM 1574 C CA . VAL B 1 84 ? 11.688 -7.012 0.258 1 98.88 84 VAL B CA 1
ATOM 1575 C C . VAL B 1 84 ? 11.773 -7.535 1.69 1 98.88 84 VAL B C 1
ATOM 1577 O O . VAL B 1 84 ? 11.148 -6.98 2.598 1 98.88 84 VAL B O 1
ATOM 1580 N N . ALA B 1 85 ? 12.547 -8.57 1.914 1 98.56 85 ALA B N 1
ATOM 1581 C CA . ALA B 1 85 ? 12.758 -9.133 3.248 1 98.56 85 ALA B CA 1
ATOM 1582 C C . ALA B 1 85 ? 13.641 -8.219 4.09 1 98.56 85 ALA B C 1
ATOM 1584 O O . ALA B 1 85 ? 14.438 -7.441 3.553 1 98.56 85 ALA B O 1
ATOM 1585 N N . PRO B 1 86 ? 13.484 -8.297 5.477 1 98.56 86 PRO B N 1
ATOM 1586 C CA . PRO B 1 86 ? 14.398 -7.535 6.332 1 98.56 86 PRO B CA 1
ATOM 1587 C C . PRO B 1 86 ? 15.867 -7.719 5.945 1 98.56 86 PRO B C 1
ATOM 1589 O O . PRO B 1 86 ? 16.297 -8.844 5.688 1 98.56 86 PRO B O 1
ATOM 1592 N N . ASP B 1 87 ? 16.578 -6.605 5.77 1 98.56 87 ASP B N 1
ATOM 1593 C CA . ASP B 1 87 ? 18.016 -6.523 5.586 1 98.56 87 ASP B CA 1
ATOM 1594 C C . ASP B 1 87 ? 18.422 -6.93 4.168 1 98.56 87 ASP B C 1
ATOM 1596 O O . ASP B 1 87 ? 19.609 -7.137 3.887 1 98.56 87 ASP B O 1
ATOM 1600 N N . GLU B 1 88 ? 17.516 -7.176 3.318 1 98.56 88 GLU B N 1
ATOM 1601 C CA . GLU B 1 88 ? 17.828 -7.473 1.924 1 98.56 88 GLU B CA 1
ATOM 1602 C C . GLU B 1 88 ? 18.125 -6.199 1.141 1 98.56 88 GLU B C 1
ATOM 1604 O O . GLU B 1 88 ? 17.297 -5.301 1.061 1 98.56 88 GLU B O 1
ATOM 1609 N N . PRO B 1 89 ? 19.297 -6.109 0.562 1 98.81 89 PRO B N 1
ATOM 1610 C CA . PRO B 1 89 ? 19.594 -4.918 -0.237 1 98.81 89 PRO B CA 1
ATOM 1611 C C . PRO B 1 89 ? 18.641 -4.746 -1.416 1 98.81 89 PRO B C 1
ATOM 1613 O O . PRO B 1 89 ? 18.297 -5.727 -2.084 1 98.81 89 PRO B O 1
ATOM 1616 N N . HIS B 1 90 ? 18.219 -3.537 -1.677 1 98.88 90 HIS B N 1
ATOM 1617 C CA . HIS B 1 90 ? 17.328 -3.258 -2.787 1 98.88 90 HIS B CA 1
ATOM 1618 C C . HIS B 1 90 ? 17.453 -1.811 -3.25 1 98.88 90 HIS B C 1
ATOM 1620 O O . HIS B 1 90 ? 17.906 -0.95 -2.492 1 98.88 90 HIS B O 1
ATOM 1626 N N . GLY B 1 91 ? 17.141 -1.518 -4.449 1 98.69 91 GLY B N 1
ATOM 1627 C CA . GLY B 1 91 ? 17.125 -0.224 -5.113 1 98.69 91 GLY B CA 1
ATOM 1628 C C . GLY B 1 91 ? 16.359 -0.231 -6.422 1 98.69 91 GLY B C 1
ATOM 1629 O O . GLY B 1 91 ? 15.812 -1.264 -6.824 1 98.69 91 GLY B O 1
ATOM 1630 N N . CYS B 1 92 ? 16.266 0.969 -7.035 1 98.81 92 CYS B N 1
ATOM 1631 C CA . CYS B 1 92 ? 15.508 1.013 -8.289 1 98.81 92 CYS B CA 1
ATOM 1632 C C . CYS B 1 92 ? 15.969 2.178 -9.156 1 98.81 92 CYS B C 1
ATOM 1634 O O . CYS B 1 92 ? 16.562 3.137 -8.656 1 98.81 92 CYS B O 1
ATOM 1636 N N . VAL B 1 93 ? 15.719 2.059 -10.438 1 98.88 93 VAL B N 1
ATOM 1637 C CA . VAL B 1 93 ? 15.812 3.137 -11.422 1 98.88 93 VAL B CA 1
ATOM 1638 C C . VAL B 1 93 ? 14.445 3.365 -12.062 1 98.88 93 VAL B C 1
ATOM 1640 O O . VAL B 1 93 ? 13.797 2.416 -12.508 1 98.88 93 VAL B O 1
ATOM 1643 N N . CYS B 1 94 ? 14.078 4.621 -12.078 1 98.94 94 CYS B N 1
ATOM 1644 C CA . CYS B 1 94 ? 12.805 4.953 -12.703 1 98.94 94 CYS B CA 1
ATOM 1645 C C . CYS B 1 94 ? 12.961 5.094 -14.211 1 98.94 94 CYS B C 1
ATOM 1647 O O . CYS B 1 94 ? 13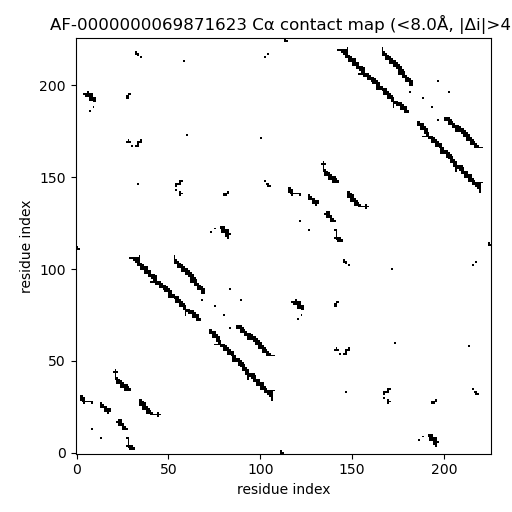.578 6.047 -14.688 1 98.94 94 CYS B O 1
ATOM 1649 N N . LEU B 1 95 ? 12.305 4.219 -14.938 1 98.94 95 LEU B N 1
ATOM 1650 C CA . LEU B 1 95 ? 12.438 4.211 -16.391 1 98.94 95 LEU B CA 1
ATOM 1651 C C . LEU B 1 95 ? 11.398 5.125 -17.031 1 98.94 95 LEU B C 1
ATOM 1653 O O . LEU B 1 95 ? 11.672 5.754 -18.062 1 98.94 95 LEU B O 1
ATOM 1657 N N . GLU B 1 96 ? 10.203 5.145 -16.609 1 98.94 96 GLU B N 1
ATOM 1658 C CA . GLU B 1 96 ? 9.109 6.066 -16.906 1 98.94 96 GLU B CA 1
ATOM 1659 C C . GLU B 1 96 ? 8.539 6.672 -15.633 1 98.94 96 GLU B C 1
ATOM 1661 O O . GLU B 1 96 ? 8.25 5.957 -14.68 1 98.94 96 GLU B O 1
ATOM 1666 N N . ALA B 1 97 ? 8.367 7.977 -15.672 1 98.94 97 ALA B N 1
ATOM 1667 C CA . ALA B 1 97 ? 7.891 8.672 -14.477 1 98.94 97 ALA B CA 1
ATOM 1668 C C . ALA B 1 97 ? 6.684 7.965 -13.867 1 98.94 97 ALA B C 1
ATOM 1670 O O . ALA B 1 97 ? 5.789 7.523 -14.594 1 98.94 97 ALA B O 1
ATOM 1671 N N . GLY B 1 98 ? 6.766 7.887 -12.5 1 98.81 98 GLY B N 1
ATOM 1672 C CA . GLY B 1 98 ? 5.668 7.148 -11.898 1 98.81 98 GLY B CA 1
ATOM 1673 C C . GLY B 1 98 ? 5.668 7.211 -10.383 1 98.81 98 GLY B C 1
ATOM 1674 O O . GLY B 1 98 ? 6.367 8.031 -9.789 1 98.81 98 GLY B O 1
ATOM 1675 N N . VAL B 1 99 ? 4.766 6.363 -9.805 1 98.94 99 VAL B N 1
ATOM 1676 C CA . VAL B 1 99 ? 4.48 6.395 -8.375 1 98.94 99 VAL B CA 1
ATOM 1677 C C . VAL B 1 99 ? 4.598 4.988 -7.793 1 98.94 99 VAL B C 1
ATOM 1679 O O . VAL B 1 99 ? 4.062 4.031 -8.352 1 98.94 99 VAL B O 1
ATOM 1682 N N . LEU B 1 100 ? 5.387 4.832 -6.719 1 98.94 100 LEU B N 1
ATOM 1683 C CA . LEU B 1 100 ? 5.406 3.631 -5.891 1 98.94 100 LEU B CA 1
ATOM 1684 C C . LEU B 1 100 ? 4.641 3.85 -4.59 1 98.94 100 LEU B C 1
ATOM 1686 O O . LEU B 1 100 ? 4.746 4.914 -3.977 1 98.94 100 LEU B O 1
ATOM 1690 N N . ILE B 1 101 ? 3.867 2.852 -4.18 1 99 101 ILE B N 1
ATOM 1691 C CA . ILE B 1 101 ? 3.281 2.803 -2.844 1 99 101 ILE B CA 1
ATOM 1692 C C . ILE B 1 101 ? 4.039 1.792 -1.985 1 99 101 ILE B C 1
ATOM 1694 O O . ILE B 1 101 ? 3.875 0.581 -2.15 1 99 101 ILE B O 1
ATOM 1698 N N . ASP B 1 102 ? 4.832 2.289 -1.078 1 98.94 102 ASP B N 1
ATOM 1699 C CA . ASP B 1 102 ? 5.641 1.469 -0.184 1 98.94 102 ASP B CA 1
ATOM 1700 C C . ASP B 1 102 ? 4.941 1.258 1.156 1 98.94 102 ASP B C 1
ATOM 1702 O O . ASP B 1 102 ? 4.371 2.195 1.719 1 98.94 102 ASP B O 1
ATOM 1706 N N . THR B 1 103 ? 5.016 0.063 1.636 1 98.94 103 THR B N 1
ATOM 1707 C CA . THR B 1 103 ? 4.543 -0.181 2.994 1 98.94 103 THR B CA 1
ATOM 1708 C C . THR B 1 103 ? 5.594 -0.934 3.805 1 98.94 103 THR B C 1
ATOM 1710 O O . THR B 1 103 ? 6.199 -1.886 3.311 1 98.94 103 THR B O 1
ATOM 1713 N N . PHE B 1 104 ? 5.758 -0.517 5.047 1 98.94 104 PHE B N 1
ATOM 1714 C CA . PHE B 1 104 ? 6.781 -1.051 5.938 1 98.94 104 PHE B CA 1
ATOM 1715 C C . PHE B 1 104 ? 6.152 -1.615 7.207 1 98.94 104 PHE B C 1
ATOM 1717 O O . PHE B 1 104 ? 5.195 -1.05 7.734 1 98.94 104 PHE B O 1
ATOM 1724 N N . SER B 1 105 ? 6.715 -2.66 7.688 1 98.88 105 SER B N 1
ATOM 1725 C CA . SER B 1 105 ? 6.445 -3.137 9.039 1 98.88 105 SER B CA 1
ATOM 1726 C C . SER B 1 105 ? 7.738 -3.461 9.781 1 98.88 105 SER B C 1
ATOM 1728 O O . SER B 1 105 ? 8.539 -4.273 9.312 1 98.88 105 SER B O 1
ATOM 1730 N N . PRO B 1 106 ? 8.062 -2.992 11.016 1 98.5 106 PRO B N 1
ATOM 1731 C CA . PRO B 1 106 ? 7.281 -1.928 11.648 1 98.5 106 PRO B CA 1
ATOM 1732 C C . PRO B 1 106 ? 7.402 -0.593 10.914 1 98.5 106 PRO B C 1
ATOM 1734 O O . PRO B 1 106 ? 7.93 -0.54 9.805 1 98.5 106 PRO B O 1
ATOM 1737 N N . MET B 1 107 ? 6.773 0.479 11.438 1 98.38 107 MET B N 1
ATOM 1738 C CA . MET B 1 107 ? 6.828 1.804 10.82 1 98.38 107 MET B CA 1
ATOM 1739 C C . MET B 1 107 ? 8.258 2.316 10.766 1 98.38 107 MET B C 1
ATOM 1741 O O . MET B 1 107 ? 9.102 1.915 11.57 1 98.38 107 MET B O 1
ATOM 1745 N N . ARG B 1 108 ? 8.5 3.137 9.781 1 97.94 108 ARG B N 1
ATOM 1746 C CA . ARG B 1 108 ? 9.766 3.863 9.672 1 97.94 108 ARG B CA 1
ATOM 1747 C C . ARG B 1 108 ? 9.781 5.07 10.602 1 97.94 108 ARG B C 1
ATOM 1749 O O . ARG B 1 108 ? 9.445 6.18 10.195 1 97.94 108 ARG B O 1
ATOM 1756 N N . ALA B 1 109 ? 10.281 4.84 11.82 1 96.19 109 ALA B N 1
ATOM 1757 C CA . ALA B 1 109 ? 10.336 5.914 12.812 1 96.19 109 ALA B CA 1
ATOM 1758 C C . ALA B 1 109 ? 11.234 7.051 12.336 1 96.19 109 ALA B C 1
ATOM 1760 O O . ALA B 1 109 ? 10.984 8.219 12.641 1 96.19 109 ALA B O 1
ATOM 1761 N N . ASP B 1 110 ? 12.25 6.77 11.602 1 95.31 110 ASP B N 1
ATOM 1762 C CA . ASP B 1 110 ? 13.227 7.738 11.117 1 95.31 110 ASP B CA 1
ATOM 1763 C C . ASP B 1 110 ? 12.602 8.68 10.094 1 95.31 110 ASP B C 1
ATOM 1765 O O . ASP B 1 110 ? 13.18 9.719 9.758 1 95.31 110 ASP B O 1
ATOM 1769 N N . PHE B 1 111 ? 11.438 8.289 9.492 1 96.44 111 PHE B N 1
ATOM 1770 C CA . PHE B 1 111 ? 10.75 9.172 8.562 1 96.44 111 PHE B CA 1
ATOM 1771 C C . PHE B 1 111 ? 9.977 10.25 9.312 1 96.44 111 PHE B C 1
ATOM 1773 O O . PHE B 1 111 ? 9.57 11.25 8.719 1 96.44 111 PHE B O 1
ATOM 1780 N N . LEU B 1 112 ? 9.672 10 10.617 1 92.75 112 LEU B N 1
ATOM 1781 C CA . LEU B 1 112 ? 8.773 10.859 11.383 1 92.75 112 LEU B CA 1
ATOM 1782 C C . LEU B 1 112 ? 9.57 11.836 12.25 1 92.75 112 LEU B C 1
ATOM 1784 O O . LEU B 1 112 ? 10.328 11.414 13.125 1 92.75 112 LEU B O 1
ATOM 1788 N N . GLU B 1 113 ? 10.242 12.875 11.859 1 75.38 113 GLU B N 1
ATOM 1789 C CA . GLU B 1 113 ? 10.961 13.852 12.68 1 75.38 113 GLU B CA 1
ATOM 1790 C C . GLU B 1 113 ? 9.992 14.75 13.445 1 75.38 113 GLU B C 1
ATOM 1792 O O . GLU B 1 113 ? 8.867 14.977 13 1 75.38 113 GLU B O 1
#

Organism: Bacteroides thetaiotaomicron (strain ATCC 29148 / DSM 2079 / JCM 5827 / CCUG 10774 / NCTC 10582 / VPI-5482 / E50) (NCBI:txid226186)

Sequence (226 aa):
MKTRSEVFQFEKELKWEHPAPGIRRQIMGYDGQLMMVKVEFEKGAVGTLHEHYHSQATYVASGKFELTIGDRKEILSTGDGYYVAPDEPHGCVCLEAGVLIDTFSPMRADFLEMKTRSEVFQFEKELKWEHPAPGIRRQIMGYDGQLMMVKVEFEKGAVGTLHEHYHSQATYVASGKFELTIGDRKEILSTGDGYYVAPDEPHGCVCLEAGVLIDTFSPMRADFLE

Solvent-accessible surface area (backbone atoms only — not comparable to full-atom values): 11227 Å² total; per-residue (Å²): 123,84,65,53,48,61,50,70,38,53,51,92,77,54,64,77,43,68,90,45,78,53,31,37,33,32,80,50,18,35,36,70,53,27,28,32,33,43,34,39,36,35,59,66,21,64,47,68,76,45,64,47,75,40,36,34,30,34,40,27,72,34,36,30,33,41,38,35,49,68,93,43,73,49,78,43,38,54,63,15,36,29,32,42,58,54,57,43,41,32,32,35,37,28,70,35,52,29,32,40,40,38,32,28,26,45,35,65,67,88,76,55,122,129,83,65,51,48,64,49,70,39,52,48,91,76,53,64,78,43,70,89,46,78,53,31,36,34,31,81,52,19,35,36,71,54,27,27,33,33,42,34,39,37,34,58,68,20,64,48,69,76,44,66,49,75,41,35,34,29,32,39,27,72,33,36,29,34,41,37,35,48,68,94,44,74,49,78,45,38,53,63,14,36,30,33,43,58,56,58,43,42,32,31,34,36,27,71,34,51,29,32,39,40,37,32,29,25,47,34,65,64,88,75,62,122

pLDDT: mean 97.81, std 4.18, range [64.81, 99.0]

Foldseek 3Di:
DDQWDDPDDDPVPFDWDDPDPQKIKTWDGAHQFKTKMKMWGAAFDKFDKDFAQWKKKKAWQAAWKWKDWAPDTDIDGHGDIDIHHHGIIMMIHGHTTGMMIMMITRDDPVVVD/DDQWDDPDDDPVPFDWDDPDPQKIKTWDGAHQFKTKMKMWGAAFDKFDKDFAQWKKKKAWQAAWKWKDWAPDTDIDGHGDIDIHHHGIIMMIHGHTTGMMIMMITRDDPVVPD

Nearest PDB structures (foldseek):
  7zyb-assembly1_A  TM=9.939E-01  e=3.105E-17  Bacteroides eggerthii DSM 20697
  2pfw-assembly1_B  TM=9.788E-01  e=4.539E-14  Shewanella frigidimarina NCIMB 400
  9bwf-assembly1_A  TM=9.800E-01  e=2.086E-10  metagenome
  2ozj-assembly2_B-3  TM=8.905E-01  e=1.886E-06  Desulfitobacterium hafniense DCB-2
  1yhf-assembly1_A  TM=7.501E-01  e=3.213E-07  Streptococcus pyogenes M1 GAS

InterPro domains:
  IPR011051 RmlC-like cupin domain superfamily [SSF51182] (3-109)
  IPR013096 Cupin 2, conserved barrel [PF07883] (39-95)
  IPR014710 RmlC-like jelly roll fold [G3DSA:2.60.120.10] (2-113)
  IPR025499 Pectin degradation protein KdgF [PIRSF029883] (11-113)
  IPR052535 Bacilysin biosynthesis H2HPP isomerase [PTHR40112] (1-112)

Radius of gyration: 16.22 Å; Cα contacts (8 Å, |Δi|>4): 656; chains: 2; bounding box: 43×41×35 Å

Secondary structure (DSSP, 8-state):
--SS--SEE-GGGSPPEEEETTEEEEEEEE-SS-EEEEEEE-TT-EEEEE--SSEEEEEEEEEEEEEEETTEEEEEETT-EEEE-TT--EEEEEEEEEEEEEEEES--GGG--/--SS--SEE-GGGSPPEEEETTEEEEEEEE-SS-EEEEEEE-TT-EEEEE--SSEEEEEEEEEEEEEEETTEEEEEETT-EEEE-TT--EEEEEEEEEEEEEEEES--GGG--